Protein AF-A0A927PFV2-F1 (afdb_monomer_lite)

Sequence (203 aa):
MKYRTTTKQAWLTAHGTFVDEFISPELEATLPARWIPRSQAVRSGSVEVADRTAVREPQLFDSPVASVGVGVDGEPVLQLELPGGGTYDQVDIVATHRRTHTRSVLPVTVTGAADPSEVGATLVGIVTVGALEPLCAASGAIDLAIARTVDGHRGPEVRLQARIEGSGLFDPEVDPELFSGKWYATPQGNLSLRIPRKSQAAF

pLDDT: mean 75.43, std 14.79, range [41.0, 93.5]

Structure (mmCIF, N/CA/C/O backbone):
data_AF-A0A927PFV2-F1
#
_entry.id   AF-A0A927PFV2-F1
#
loop_
_atom_site.group_PDB
_atom_site.id
_atom_site.type_symbol
_atom_site.label_atom_id
_atom_site.label_alt_id
_atom_site.label_comp_id
_atom_site.label_asym_id
_atom_site.label_entity_id
_atom_site.label_seq_id
_atom_site.pdbx_PDB_ins_code
_atom_site.Cartn_x
_atom_site.Cartn_y
_atom_site.Cartn_z
_atom_site.occupancy
_atom_site.B_iso_or_equiv
_atom_site.auth_seq_id
_atom_site.auth_comp_id
_atom_site.auth_asym_id
_atom_site.auth_atom_id
_atom_site.pdbx_PDB_model_num
ATOM 1 N N . MET A 1 1 ? -15.639 -15.728 17.802 1.00 42.34 1 MET A N 1
ATOM 2 C CA . MET A 1 1 ? -16.359 -15.527 19.081 1.00 42.34 1 MET A CA 1
ATOM 3 C C . MET A 1 1 ? -16.765 -14.053 19.161 1.00 42.34 1 MET A C 1
ATOM 5 O O . MET A 1 1 ? -15.881 -13.213 19.237 1.00 42.34 1 MET A O 1
ATOM 9 N N . LYS A 1 2 ? -18.055 -13.702 19.012 1.00 51.03 2 LYS A N 1
ATOM 10 C CA . LYS A 1 2 ? -18.507 -12.296 19.109 1.00 51.03 2 LYS A CA 1
ATOM 11 C C . LYS A 1 2 ? -18.582 -11.913 20.591 1.00 51.03 2 LYS A C 1
ATOM 13 O O . LYS A 1 2 ? -19.389 -12.484 21.319 1.00 51.03 2 LYS A O 1
ATOM 18 N N . TYR A 1 3 ? -17.747 -10.980 21.043 1.00 57.84 3 TYR A N 1
ATOM 19 C CA . TYR A 1 3 ? -17.917 -10.372 22.365 1.00 57.84 3 TYR A CA 1
ATOM 20 C C . TYR A 1 3 ? -19.276 -9.668 22.432 1.00 57.84 3 TYR A C 1
ATOM 22 O O . TYR A 1 3 ? -19.692 -9.034 21.460 1.00 57.84 3 TYR A O 1
ATOM 30 N N . ARG A 1 4 ? -19.968 -9.771 23.573 1.00 78.50 4 ARG A N 1
ATOM 31 C CA . ARG A 1 4 ? -21.190 -8.993 23.820 1.00 78.50 4 ARG A CA 1
ATOM 32 C C . ARG A 1 4 ? -20.834 -7.503 23.830 1.00 78.50 4 ARG A C 1
ATOM 34 O O . ARG A 1 4 ? -19.789 -7.131 24.362 1.00 78.50 4 ARG A O 1
ATOM 41 N N . THR A 1 5 ? -21.703 -6.654 23.278 1.00 75.94 5 THR A N 1
ATOM 42 C CA . THR A 1 5 ? -21.507 -5.192 23.197 1.00 75.94 5 THR A CA 1
ATOM 43 C C . THR A 1 5 ? -21.163 -4.577 24.554 1.00 75.94 5 THR A C 1
ATOM 45 O O . THR A 1 5 ? -20.280 -3.734 24.644 1.00 75.94 5 THR A O 1
ATOM 48 N N . THR A 1 6 ? -21.776 -5.074 25.630 1.00 80.38 6 THR A N 1
ATOM 49 C CA . THR A 1 6 ? -21.498 -4.653 27.011 1.00 80.38 6 THR A CA 1
ATOM 50 C C . THR A 1 6 ? -20.053 -4.910 27.443 1.00 80.38 6 THR A C 1
ATOM 52 O O . THR A 1 6 ? -19.450 -4.071 28.104 1.00 80.38 6 THR A O 1
ATOM 55 N N . THR A 1 7 ? -19.460 -6.034 27.035 1.00 85.38 7 THR A N 1
ATOM 56 C CA . THR A 1 7 ? -18.051 -6.352 27.309 1.00 85.38 7 THR A CA 1
ATOM 57 C C . THR A 1 7 ? -17.108 -5.462 26.501 1.00 85.38 7 THR A C 1
ATOM 59 O O . THR A 1 7 ? -16.113 -4.989 27.043 1.00 85.38 7 THR A O 1
ATOM 62 N N . LYS A 1 8 ? -17.430 -5.191 25.226 1.00 84.25 8 LYS A N 1
ATOM 63 C CA . LYS A 1 8 ? -16.651 -4.256 24.396 1.00 84.25 8 LYS A CA 1
ATOM 64 C C . LYS A 1 8 ? -16.671 -2.843 24.978 1.00 84.25 8 LYS A C 1
ATOM 66 O O . LYS A 1 8 ? -15.623 -2.216 25.070 1.00 84.25 8 LYS A O 1
ATOM 71 N N . GLN A 1 9 ? -17.842 -2.379 25.414 1.00 88.31 9 GLN A N 1
ATOM 72 C CA . GLN A 1 9 ? -18.008 -1.066 26.032 1.00 88.31 9 GLN A CA 1
ATOM 73 C C . GLN A 1 9 ? -17.183 -0.947 27.316 1.00 88.31 9 GLN A C 1
ATOM 75 O O . GLN A 1 9 ? -16.445 0.017 27.471 1.00 88.31 9 GLN A O 1
ATOM 80 N N . ALA A 1 10 ? -17.247 -1.947 28.204 1.00 88.38 10 ALA A N 1
ATOM 81 C CA . ALA A 1 10 ? -16.456 -1.952 29.434 1.00 88.38 10 ALA A CA 1
ATOM 82 C C . ALA A 1 10 ? -14.944 -1.907 29.155 1.00 88.38 10 ALA A C 1
ATOM 84 O O . ALA A 1 10 ? -14.213 -1.183 29.829 1.00 88.38 10 ALA A O 1
ATOM 85 N N . TRP A 1 11 ? -14.481 -2.642 28.138 1.00 90.12 11 TRP A N 1
ATOM 86 C CA . TRP A 1 11 ? -13.081 -2.613 27.720 1.00 90.12 11 TRP A CA 1
ATOM 87 C C . TRP A 1 11 ? -12.674 -1.245 27.162 1.00 90.12 11 TRP A C 1
ATOM 89 O O . TRP A 1 11 ? -11.649 -0.711 27.576 1.00 90.12 11 TRP A O 1
ATOM 99 N N . LEU A 1 12 ? -13.480 -0.659 26.269 1.00 91.19 12 LEU A N 1
ATOM 100 C CA . LEU A 1 12 ? -13.205 0.661 25.693 1.00 91.19 12 LEU A CA 1
ATOM 101 C C . LEU A 1 12 ? -13.193 1.750 26.758 1.00 91.19 12 LEU A C 1
ATOM 103 O O . LEU A 1 12 ? -12.301 2.584 26.741 1.00 91.19 12 LEU A O 1
ATOM 107 N N . THR A 1 13 ? -14.128 1.719 27.707 1.00 89.25 13 THR A N 1
ATOM 108 C CA . THR A 1 13 ? -14.150 2.671 28.820 1.00 89.25 13 THR A CA 1
ATOM 109 C C . THR A 1 13 ? -12.895 2.540 29.680 1.00 89.25 13 THR A C 1
ATOM 111 O O . THR A 1 13 ? -12.209 3.533 29.889 1.00 89.25 13 THR A O 1
ATOM 114 N N . ALA A 1 14 ? -12.542 1.328 30.126 1.00 89.56 14 ALA A N 1
ATOM 115 C CA . ALA A 1 14 ? -11.355 1.126 30.959 1.00 89.56 14 ALA A CA 1
ATOM 116 C C . ALA A 1 14 ? -10.058 1.528 30.237 1.00 89.56 14 ALA A C 1
ATOM 118 O O . ALA A 1 14 ? -9.181 2.162 30.822 1.00 89.56 14 ALA A O 1
ATOM 119 N N . HIS A 1 15 ? -9.941 1.180 28.955 1.00 89.94 15 HIS A N 1
ATOM 120 C CA . HIS A 1 15 ? -8.759 1.492 28.161 1.00 89.94 15 HIS A CA 1
ATOM 121 C C . HIS A 1 15 ? -8.689 2.980 27.797 1.00 89.94 15 HIS A C 1
ATOM 123 O O . HIS A 1 15 ? -7.613 3.562 27.870 1.00 89.94 15 HIS A O 1
ATOM 129 N N . GLY A 1 16 ? -9.822 3.607 27.471 1.00 87.94 16 GLY A N 1
ATOM 130 C CA . GLY A 1 16 ? -9.929 5.047 27.244 1.00 87.94 16 GLY A CA 1
ATOM 131 C C . GLY A 1 16 ? -9.482 5.841 28.467 1.00 87.94 16 GLY A C 1
ATOM 132 O O . GLY A 1 16 ? -8.620 6.700 28.336 1.00 87.94 16 GLY A O 1
ATOM 133 N N . THR A 1 17 ? -9.948 5.470 29.668 1.00 89.00 17 THR A N 1
ATOM 134 C CA . THR A 1 17 ? -9.498 6.095 30.925 1.00 89.00 17 THR A CA 1
ATOM 135 C C . THR A 1 17 ? -7.986 5.984 31.115 1.00 89.00 17 THR A C 1
ATOM 137 O O . THR A 1 17 ? -7.342 6.985 31.403 1.00 89.00 17 THR A O 1
ATOM 140 N N . PHE A 1 18 ? -7.400 4.801 30.901 1.00 88.25 18 PHE A N 1
ATOM 141 C CA . PHE A 1 18 ? -5.947 4.628 30.978 1.00 88.25 18 PHE A CA 1
ATOM 142 C C . PHE A 1 18 ? -5.202 5.507 29.957 1.00 88.25 18 PHE A C 1
ATOM 144 O O . PHE A 1 18 ? -4.223 6.170 30.290 1.00 88.25 18 PHE A O 1
ATOM 151 N N . VAL A 1 19 ? -5.656 5.527 28.703 1.00 85.56 19 VAL A N 1
ATOM 152 C CA . VAL A 1 19 ? -5.018 6.310 27.637 1.00 85.56 19 VAL A CA 1
ATOM 153 C C . VAL A 1 19 ? -5.118 7.811 27.921 1.00 85.56 19 VAL A C 1
ATOM 155 O O . VAL A 1 19 ? -4.135 8.522 27.736 1.00 85.56 19 VAL A O 1
ATOM 158 N N . ASP A 1 20 ? -6.258 8.297 28.403 1.00 86.31 20 ASP A N 1
ATOM 159 C CA . ASP A 1 20 ? -6.445 9.709 28.746 1.00 86.31 20 ASP A CA 1
ATOM 160 C C . ASP A 1 20 ? -5.627 10.132 29.972 1.00 86.31 20 ASP A C 1
ATOM 162 O O . ASP A 1 20 ? -5.105 11.244 29.998 1.00 86.31 20 ASP A O 1
ATOM 166 N N . GLU A 1 21 ? -5.466 9.249 30.960 1.00 89.00 21 GLU A N 1
ATOM 167 C CA . GLU A 1 21 ? -4.700 9.535 32.177 1.00 89.00 21 GLU A CA 1
ATOM 168 C C . GLU A 1 21 ? -3.184 9.574 31.925 1.00 89.00 21 GLU A C 1
ATOM 170 O O . GLU A 1 21 ? -2.480 10.396 32.514 1.00 89.00 21 GLU A O 1
ATOM 175 N N . PHE A 1 22 ? -2.668 8.714 31.039 1.00 87.12 22 PHE A N 1
ATOM 176 C CA . PHE A 1 22 ? -1.221 8.501 30.901 1.00 87.12 22 PHE A CA 1
ATOM 177 C C . PHE A 1 22 ? -0.626 8.904 29.549 1.00 87.12 22 PHE A C 1
ATOM 179 O O . PHE A 1 22 ? 0.599 8.972 29.425 1.00 87.12 22 PHE A O 1
ATOM 186 N N . ILE A 1 23 ? -1.440 9.168 28.524 1.00 82.50 23 ILE A N 1
ATOM 187 C CA . ILE A 1 23 ? -0.963 9.494 27.176 1.00 82.50 23 ILE A CA 1
ATOM 188 C C . ILE A 1 23 ? -1.551 10.840 26.745 1.00 82.50 23 ILE A C 1
ATOM 190 O O . ILE A 1 23 ? -2.748 10.951 26.487 1.00 82.50 23 ILE A O 1
ATOM 194 N N . SER A 1 24 ? -0.703 11.864 26.592 1.00 84.81 24 SER A N 1
ATOM 195 C CA . SER A 1 24 ? -1.127 13.146 26.004 1.00 84.81 24 SER A CA 1
ATOM 196 C C . SER A 1 24 ? -1.609 12.941 24.556 1.00 84.81 24 SER A C 1
ATOM 198 O O . SER A 1 24 ? -0.977 12.177 23.817 1.00 84.81 24 SER A O 1
ATOM 200 N N . PRO A 1 25 ? -2.671 13.636 24.103 1.00 81.38 25 PRO A N 1
ATOM 201 C CA . PRO A 1 25 ? -3.079 13.647 22.696 1.00 81.38 25 PRO A CA 1
ATOM 202 C C . PRO A 1 25 ? -1.945 14.011 21.726 1.00 81.38 25 PRO A C 1
ATOM 204 O O . PRO A 1 25 ? -1.907 13.519 20.604 1.00 81.38 25 PRO A O 1
ATOM 207 N N . GLU A 1 26 ? -0.974 14.818 22.154 1.00 84.62 26 GLU A N 1
ATOM 208 C CA . GLU A 1 26 ? 0.168 15.227 21.322 1.00 84.62 26 GLU A CA 1
ATOM 209 C C . GLU A 1 26 ? 1.091 14.047 20.980 1.00 84.62 26 GLU A C 1
ATOM 211 O O . GLU A 1 26 ? 1.682 14.001 19.901 1.00 84.62 26 GLU A O 1
ATOM 216 N N . LEU A 1 27 ? 1.180 13.054 21.874 1.00 84.94 27 LEU A N 1
ATOM 217 C CA . LEU A 1 27 ? 1.951 11.832 21.639 1.00 84.94 27 LEU A CA 1
ATOM 218 C C . LEU A 1 27 ? 1.281 10.927 20.605 1.00 84.94 27 LEU A C 1
ATOM 220 O O . LEU A 1 27 ? 1.947 10.081 20.011 1.00 84.94 27 LEU A O 1
ATOM 224 N N . GLU A 1 28 ? -0.007 11.114 20.332 1.00 82.25 28 GLU A N 1
ATOM 225 C CA . GLU A 1 28 ? -0.717 10.340 19.320 1.00 82.25 28 GLU A CA 1
ATOM 226 C C . GLU A 1 28 ? -0.130 10.557 17.921 1.00 82.25 28 GLU A C 1
ATOM 228 O O . GLU A 1 28 ? 0.031 9.599 17.168 1.00 82.25 28 GLU A O 1
ATOM 233 N N . ALA A 1 29 ? 0.302 11.783 17.609 1.00 77.69 29 ALA A N 1
ATOM 234 C CA . ALA A 1 29 ? 0.973 12.103 16.348 1.00 77.69 29 ALA A CA 1
ATOM 235 C C . ALA A 1 29 ? 2.320 11.373 16.175 1.00 77.69 29 ALA A C 1
ATOM 237 O O . ALA A 1 29 ? 2.833 11.273 15.061 1.00 77.69 29 ALA A O 1
ATOM 238 N N . THR A 1 30 ? 2.892 10.854 17.266 1.00 84.25 30 THR A N 1
ATOM 239 C CA . THR A 1 30 ? 4.142 10.080 17.251 1.00 84.25 30 THR A CA 1
ATOM 240 C C . THR A 1 30 ? 3.915 8.581 17.065 1.00 84.25 30 THR A C 1
ATOM 242 O O . THR A 1 30 ? 4.865 7.840 16.797 1.00 84.25 30 THR A O 1
ATOM 245 N N . LEU A 1 31 ? 2.667 8.113 17.186 1.00 80.38 31 LEU A N 1
ATOM 246 C CA . LEU A 1 31 ? 2.344 6.716 16.940 1.00 80.38 31 LEU A CA 1
ATOM 247 C C . LEU A 1 31 ? 2.589 6.376 15.465 1.00 80.38 31 LEU A C 1
ATOM 249 O O . LEU A 1 31 ? 2.346 7.198 14.578 1.00 80.38 31 LEU A O 1
ATOM 253 N N . PRO A 1 32 ? 2.996 5.130 15.158 1.00 78.62 32 PRO A N 1
ATOM 254 C CA . PRO A 1 32 ? 2.928 4.632 13.794 1.00 78.62 32 PRO A CA 1
ATOM 255 C C . PRO A 1 32 ? 1.534 4.885 13.218 1.00 78.62 32 PRO A C 1
ATOM 257 O O . PRO A 1 32 ? 0.544 4.569 13.878 1.00 78.62 32 PRO A O 1
ATOM 260 N N . ALA A 1 33 ? 1.454 5.384 11.980 1.00 70.50 33 ALA A N 1
ATOM 261 C CA . ALA A 1 33 ? 0.193 5.790 11.346 1.00 70.50 33 ALA A CA 1
ATOM 262 C C . ALA A 1 33 ? -0.919 4.729 11.450 1.00 70.50 33 ALA A C 1
ATOM 264 O O . ALA A 1 33 ? -2.092 5.059 11.587 1.00 70.50 33 ALA A O 1
ATOM 265 N N . ARG A 1 34 ? -0.541 3.441 11.478 1.00 72.69 34 ARG A N 1
ATOM 266 C CA . ARG A 1 34 ? -1.476 2.323 11.647 1.00 72.69 34 ARG A CA 1
ATOM 267 C C . ARG A 1 34 ? -2.235 2.280 12.972 1.00 72.69 34 ARG A C 1
ATOM 269 O O . ARG A 1 34 ? -3.287 1.661 13.050 1.00 72.69 34 ARG A O 1
ATOM 276 N N . TRP A 1 35 ? -1.687 2.886 14.018 1.00 81.56 35 TRP A N 1
ATOM 277 C CA . TRP A 1 35 ? -2.233 2.832 15.372 1.00 81.56 35 TRP A CA 1
ATOM 278 C C . TRP A 1 35 ? -3.019 4.082 15.755 1.00 81.56 35 TRP A C 1
ATOM 280 O O . TRP A 1 35 ? -3.804 4.018 16.698 1.00 81.56 35 TRP A O 1
ATOM 290 N N . ILE A 1 36 ? -2.860 5.181 15.012 1.00 80.62 36 ILE A N 1
ATOM 291 C CA . ILE A 1 36 ? -3.565 6.442 15.269 1.00 80.62 36 ILE A CA 1
ATOM 292 C C . ILE A 1 36 ? -5.094 6.236 15.262 1.00 80.62 36 ILE A C 1
ATOM 294 O O . ILE A 1 36 ? -5.725 6.576 16.262 1.00 80.62 36 ILE A O 1
ATOM 298 N N . PRO A 1 37 ? -5.714 5.569 14.262 1.00 79.31 37 PRO A N 1
ATOM 299 C CA . PRO A 1 37 ? -7.166 5.362 14.270 1.00 79.31 37 PRO A CA 1
ATOM 300 C C . PRO A 1 37 ? -7.664 4.509 15.447 1.00 79.31 37 PRO A C 1
ATOM 302 O O . PRO A 1 37 ? -8.756 4.749 15.965 1.00 79.31 37 PRO A O 1
AT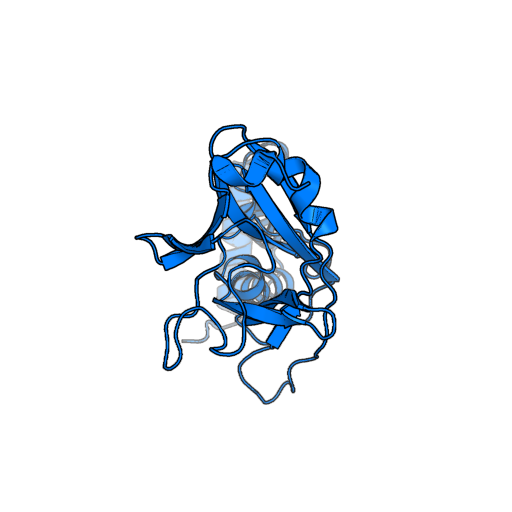OM 305 N N . ARG A 1 38 ? -6.872 3.524 15.905 1.00 83.56 38 ARG A N 1
ATOM 306 C CA . ARG A 1 38 ? -7.205 2.725 17.100 1.00 83.56 38 ARG A CA 1
ATOM 307 C C . ARG A 1 38 ? -7.126 3.562 18.370 1.00 83.56 38 ARG A C 1
ATOM 309 O O . ARG A 1 38 ? -8.018 3.450 19.203 1.00 83.56 38 ARG A O 1
ATOM 316 N N . SER A 1 39 ? -6.090 4.392 18.503 1.00 86.19 39 SER A N 1
ATOM 317 C CA . SER A 1 39 ? -5.938 5.329 19.624 1.00 86.19 39 SER A CA 1
ATOM 318 C C . SER A 1 39 ? -7.164 6.237 19.735 1.00 86.19 39 SER A C 1
ATOM 320 O O . SER A 1 39 ? -7.819 6.278 20.776 1.00 86.19 39 SER A O 1
ATOM 322 N N . GLN A 1 40 ? -7.561 6.854 18.620 1.00 85.25 40 GLN A N 1
ATOM 323 C CA . GLN A 1 40 ? -8.734 7.729 18.542 1.00 85.25 40 GLN A CA 1
ATOM 324 C C . GLN A 1 40 ? -10.036 6.995 18.864 1.00 85.25 40 GLN A C 1
ATOM 326 O O . GLN A 1 40 ? -10.874 7.503 19.610 1.00 85.25 40 GLN A O 1
ATOM 331 N N . ALA A 1 41 ? -10.204 5.775 18.347 1.00 86.12 41 ALA A N 1
ATOM 332 C CA . ALA A 1 41 ? -11.378 4.965 18.638 1.00 86.12 41 ALA A CA 1
ATOM 333 C C . ALA A 1 41 ? -11.476 4.596 20.126 1.00 86.12 41 ALA A C 1
ATOM 335 O O . ALA A 1 41 ? -12.562 4.685 20.699 1.00 86.12 41 ALA A O 1
ATOM 336 N N . VAL A 1 42 ? -10.356 4.240 20.763 1.00 89.50 42 VAL A N 1
ATOM 337 C CA . VAL A 1 42 ? -10.299 3.938 22.201 1.00 89.50 42 VAL A CA 1
ATOM 338 C C . VAL A 1 42 ? -10.652 5.170 23.035 1.00 89.50 42 VAL A C 1
ATOM 340 O O . VAL A 1 42 ? -11.530 5.071 23.889 1.00 89.50 42 VAL A O 1
ATOM 343 N N . ARG A 1 43 ? -10.060 6.338 22.743 1.00 87.25 43 ARG A N 1
ATOM 344 C CA . ARG A 1 43 ? -10.378 7.599 23.442 1.00 87.25 43 ARG A CA 1
ATOM 345 C C . ARG A 1 43 ? -11.835 8.025 23.285 1.00 87.25 43 ARG A C 1
ATOM 347 O O . ARG A 1 43 ? -12.424 8.565 24.210 1.00 87.25 43 ARG A O 1
ATOM 354 N N . SER A 1 44 ? -12.446 7.756 22.129 1.00 87.25 44 SER A N 1
ATOM 355 C CA . SER A 1 44 ? -13.859 8.090 21.909 1.00 87.25 44 SER A CA 1
ATOM 356 C C . SER A 1 44 ? -14.816 7.318 22.827 1.00 87.25 44 SER A C 1
ATOM 358 O O . SER A 1 44 ? -15.967 7.720 22.988 1.00 87.25 44 SER A O 1
ATOM 360 N N . GLY A 1 45 ? -14.384 6.170 23.366 1.00 83.94 45 GLY A N 1
ATOM 361 C CA . GLY A 1 45 ? -15.216 5.274 24.167 1.00 83.94 45 GLY A CA 1
ATOM 362 C C . GLY A 1 45 ? -16.390 4.635 23.411 1.00 83.94 45 GLY A C 1
ATOM 363 O O . GLY A 1 45 ? -17.151 3.881 24.016 1.00 83.94 45 GLY A O 1
ATOM 364 N N . SER A 1 46 ? -16.561 4.901 22.111 1.00 86.94 46 SER A N 1
ATOM 365 C CA . SER A 1 46 ? -17.680 4.397 21.313 1.00 86.94 46 SER A CA 1
ATOM 366 C C . SER A 1 46 ? -17.352 3.040 20.691 1.00 86.94 46 SER A C 1
ATOM 368 O O . SER A 1 46 ? -16.427 2.906 19.885 1.00 86.94 46 SER A O 1
ATOM 370 N N . VAL A 1 47 ? -18.168 2.028 21.015 1.00 85.81 47 VAL A N 1
ATOM 371 C CA . VAL A 1 47 ? -18.106 0.709 20.361 1.00 85.81 47 VAL A CA 1
ATOM 372 C C . VAL A 1 47 ? -18.337 0.826 18.859 1.00 85.81 47 VAL A C 1
ATOM 374 O O . VAL A 1 47 ? -17.698 0.109 18.098 1.00 85.81 47 VAL A O 1
ATOM 377 N N . GLU A 1 48 ? -19.199 1.739 18.417 1.00 85.12 48 GLU A N 1
ATOM 378 C CA . GLU A 1 48 ? -19.486 1.936 16.994 1.00 85.12 48 GLU A CA 1
ATOM 379 C C . GLU A 1 48 ? -18.261 2.479 16.257 1.00 85.12 48 GLU A C 1
ATOM 381 O O . GLU A 1 48 ? -17.923 1.991 15.181 1.00 85.12 48 GLU A O 1
ATOM 386 N N . VAL A 1 49 ? -17.554 3.450 16.850 1.00 83.31 49 VAL A N 1
ATOM 387 C CA . VAL A 1 49 ? -16.308 3.985 16.284 1.00 83.31 49 VAL A CA 1
ATOM 388 C C . VAL A 1 49 ? -15.232 2.901 16.249 1.00 83.31 49 VAL A C 1
ATOM 390 O O . VAL A 1 49 ? -14.582 2.738 15.220 1.00 83.31 49 VAL A O 1
ATOM 393 N N . ALA A 1 50 ? -15.078 2.127 17.327 1.00 84.75 50 ALA A N 1
ATOM 394 C CA . ALA A 1 50 ? -14.107 1.038 17.399 1.00 84.75 50 ALA A CA 1
ATOM 395 C C . ALA A 1 50 ? -14.392 -0.087 16.394 1.00 84.75 50 ALA A C 1
ATOM 397 O O . ALA A 1 50 ? -13.480 -0.520 15.690 1.00 84.75 50 ALA A O 1
ATOM 398 N N . ASP A 1 51 ? -15.646 -0.528 16.282 1.00 85.00 51 ASP A N 1
ATOM 399 C CA . ASP A 1 51 ? -16.044 -1.565 15.331 1.00 85.00 51 ASP A CA 1
ATOM 400 C C . ASP A 1 51 ? -15.877 -1.069 13.888 1.00 85.00 51 ASP A C 1
ATOM 402 O O . ASP A 1 51 ? -15.346 -1.793 13.047 1.00 85.00 51 ASP A O 1
ATOM 406 N N . ARG A 1 52 ? -16.230 0.190 13.603 1.00 80.31 52 ARG A N 1
ATOM 407 C CA . ARG A 1 52 ? -16.017 0.802 12.286 1.00 80.31 52 ARG A CA 1
ATOM 408 C C . ARG A 1 52 ? -14.532 0.903 11.929 1.00 80.31 52 ARG A C 1
ATOM 410 O O . ARG A 1 52 ? -14.163 0.560 10.811 1.00 80.31 52 ARG A O 1
ATOM 417 N N . THR A 1 53 ? -13.672 1.318 12.860 1.00 81.00 53 THR A N 1
ATOM 418 C CA . THR A 1 53 ? -12.214 1.331 12.651 1.00 81.00 53 THR A CA 1
ATOM 419 C C . THR A 1 53 ? -11.683 -0.077 12.387 1.00 81.00 53 THR A C 1
ATOM 421 O O . THR A 1 53 ? -10.951 -0.275 11.422 1.00 81.00 53 THR A O 1
ATOM 424 N N . ALA A 1 54 ? -12.106 -1.072 13.171 1.00 79.75 54 ALA A N 1
ATOM 425 C CA . ALA A 1 54 ? -11.676 -2.460 13.000 1.00 79.75 54 ALA A CA 1
ATOM 426 C C . ALA A 1 54 ? -12.079 -3.053 11.637 1.00 79.75 54 ALA A C 1
ATOM 428 O O . ALA A 1 54 ? -11.326 -3.837 11.066 1.00 79.75 54 ALA A O 1
ATOM 429 N N . VAL A 1 55 ? -13.238 -2.667 11.092 1.00 77.38 55 VAL A N 1
ATOM 430 C CA . VAL A 1 55 ? -13.681 -3.089 9.750 1.00 77.38 55 VAL A CA 1
ATOM 431 C C . VAL A 1 55 ? -12.827 -2.464 8.637 1.00 77.38 55 VAL A C 1
ATOM 433 O O . VAL A 1 55 ? -12.577 -3.118 7.627 1.00 77.38 55 VAL A O 1
ATOM 436 N N . ARG A 1 56 ? -12.345 -1.228 8.816 1.00 76.38 56 ARG A N 1
ATOM 437 C CA . ARG A 1 56 ? -11.518 -0.513 7.821 1.00 76.38 56 ARG A CA 1
ATOM 438 C C . ARG A 1 56 ? -10.065 -0.975 7.791 1.00 76.38 56 ARG A C 1
ATOM 440 O O . ARG A 1 56 ? -9.393 -0.828 6.777 1.00 76.38 56 ARG A O 1
ATOM 447 N N . GLU A 1 57 ? -9.545 -1.491 8.898 1.00 77.69 57 GLU A N 1
ATOM 448 C CA . GLU A 1 57 ? -8.130 -1.854 9.009 1.00 77.69 57 GLU A CA 1
ATOM 449 C C . GLU A 1 57 ? -7.653 -2.837 7.931 1.00 77.69 57 GLU A C 1
ATOM 451 O O . GLU A 1 57 ? -6.664 -2.516 7.270 1.00 77.69 57 GLU A O 1
ATOM 456 N N . PRO A 1 58 ? -8.342 -3.960 7.658 1.00 76.62 58 PRO A N 1
ATOM 457 C CA . PRO A 1 58 ? -7.983 -4.823 6.532 1.00 76.62 58 PRO A CA 1
ATOM 458 C C . PRO A 1 58 ? -7.874 -4.040 5.212 1.00 76.62 58 PRO A C 1
ATOM 460 O O . PRO A 1 58 ? -6.876 -4.135 4.502 1.00 76.62 58 PRO A O 1
ATOM 463 N N . GLN A 1 59 ? -8.823 -3.135 4.944 1.00 76.44 59 GLN A N 1
ATOM 464 C CA . GLN A 1 59 ? -8.831 -2.313 3.729 1.00 76.44 59 GLN A CA 1
ATOM 465 C C . GLN A 1 59 ? -7.647 -1.339 3.640 1.00 76.44 59 GLN A C 1
ATOM 467 O O . GLN A 1 59 ? -7.254 -0.982 2.533 1.00 76.44 59 GLN A O 1
ATOM 472 N N . LEU A 1 60 ? -7.081 -0.894 4.768 1.00 77.62 60 LEU A N 1
ATOM 473 C CA . LEU A 1 60 ? -5.964 0.058 4.813 1.00 77.62 60 LEU A CA 1
ATOM 474 C C . LEU A 1 60 ? -4.590 -0.620 4.888 1.00 77.62 60 LEU A C 1
ATOM 476 O O . LEU A 1 60 ? -3.625 -0.076 4.343 1.00 77.62 60 LEU A O 1
ATOM 480 N N . PHE A 1 61 ? -4.481 -1.787 5.528 1.00 80.81 61 PHE A N 1
ATOM 481 C CA . PHE A 1 61 ? -3.196 -2.426 5.848 1.00 80.81 61 PHE A CA 1
ATOM 482 C C . PHE A 1 61 ? -2.883 -3.671 5.024 1.00 80.81 61 PHE A C 1
ATOM 484 O O . PHE A 1 61 ? -1.705 -4.011 4.897 1.00 80.81 61 PHE A O 1
ATOM 491 N N . ASP A 1 62 ? -3.881 -4.329 4.438 1.00 83.31 62 ASP A N 1
ATOM 492 C CA . ASP A 1 62 ? -3.628 -5.550 3.680 1.00 83.31 62 ASP A CA 1
ATOM 493 C C . ASP A 1 62 ? -2.903 -5.230 2.373 1.00 83.31 62 ASP A C 1
ATOM 495 O O . ASP A 1 62 ? -3.194 -4.234 1.702 1.00 83.31 62 ASP A O 1
ATOM 499 N N . SER A 1 63 ? -1.936 -6.071 2.015 1.00 84.56 63 SER A N 1
ATOM 500 C CA . SER A 1 63 ? -1.158 -5.886 0.791 1.00 84.56 63 SER A CA 1
ATOM 501 C C . SER A 1 63 ? -1.980 -6.337 -0.412 1.00 84.56 63 SER A C 1
ATOM 503 O O . SER A 1 63 ? -2.334 -7.514 -0.474 1.00 84.56 63 SER A O 1
ATOM 505 N N . PRO A 1 64 ? -2.297 -5.444 -1.362 1.00 84.62 64 PRO A N 1
ATOM 506 C CA . PRO A 1 64 ? -3.020 -5.846 -2.556 1.00 84.62 64 PRO A CA 1
ATOM 507 C C . PRO A 1 64 ? -2.135 -6.659 -3.492 1.00 84.62 64 PRO A C 1
ATOM 509 O O . PRO A 1 64 ? -0.907 -6.518 -3.493 1.00 84.62 64 PRO A O 1
ATOM 512 N N . VAL A 1 65 ? -2.782 -7.470 -4.320 1.00 86.44 65 VAL A N 1
ATOM 513 C CA . VAL A 1 65 ? -2.120 -8.228 -5.379 1.00 86.44 65 VAL A CA 1
ATOM 514 C C . VAL A 1 65 ? -2.194 -7.419 -6.665 1.00 86.44 65 VAL A C 1
ATOM 516 O O . VAL A 1 65 ? -3.234 -6.875 -7.010 1.00 86.44 65 VAL A O 1
ATOM 519 N N . ALA A 1 66 ? -1.080 -7.311 -7.370 1.00 85.50 66 ALA A N 1
ATOM 520 C CA . ALA A 1 66 ? -0.934 -6.539 -8.587 1.00 85.50 66 ALA A CA 1
ATOM 521 C C . ALA A 1 66 ? -0.461 -7.442 -9.727 1.00 85.50 66 ALA A C 1
ATOM 523 O O . ALA A 1 66 ? 0.428 -8.281 -9.554 1.00 85.50 66 ALA A O 1
ATOM 524 N N . SER A 1 67 ? -1.027 -7.225 -10.906 1.00 82.12 67 SER A N 1
ATOM 525 C CA . SER A 1 67 ? -0.574 -7.813 -12.166 1.00 82.12 67 SER A CA 1
ATOM 526 C C . SER A 1 67 ? -0.327 -6.711 -13.189 1.00 82.12 67 SER A C 1
ATOM 528 O O . SER A 1 67 ? -0.877 -5.614 -13.073 1.00 82.12 67 SER A O 1
ATOM 530 N N . VAL A 1 68 ? 0.549 -6.987 -14.153 1.00 80.81 68 VAL A N 1
ATOM 531 C CA . VAL A 1 68 ? 0.908 -6.037 -15.208 1.00 80.81 68 VAL A CA 1
ATOM 532 C C . VAL A 1 68 ? 0.326 -6.547 -16.520 1.00 80.81 68 VAL A C 1
ATOM 534 O O . VAL A 1 68 ? 0.718 -7.611 -16.997 1.00 80.81 68 VAL A O 1
ATOM 537 N N . GLY A 1 69 ? -0.612 -5.792 -17.079 1.00 76.88 69 GLY A N 1
ATOM 538 C CA . GLY A 1 69 ? -1.152 -6.005 -18.419 1.00 76.88 69 GLY A CA 1
ATOM 539 C C . GLY A 1 69 ? -0.702 -4.910 -19.381 1.00 76.88 69 GLY A C 1
ATOM 540 O O . GLY A 1 69 ? 0.106 -4.046 -19.027 1.00 76.88 69 GLY A O 1
ATOM 541 N N . VAL A 1 70 ? -1.263 -4.932 -20.585 1.00 73.38 70 VAL A N 1
ATOM 542 C CA . VAL A 1 70 ? -1.099 -3.883 -21.596 1.00 73.38 70 VAL A CA 1
ATOM 543 C C . VAL A 1 70 ? -2.445 -3.221 -21.852 1.00 73.38 70 VAL A C 1
ATOM 545 O O . VAL A 1 70 ? -3.472 -3.887 -21.975 1.00 73.38 70 VAL A O 1
ATOM 548 N N . GLY A 1 71 ? -2.435 -1.894 -21.847 1.00 68.00 71 GLY A N 1
ATOM 549 C CA . GLY A 1 71 ? -3.556 -1.053 -22.217 1.00 68.00 71 GLY A CA 1
ATOM 550 C C . GLY A 1 71 ? -3.755 -1.015 -23.726 1.00 68.00 71 GLY A C 1
ATOM 551 O O . GLY A 1 71 ? -2.997 -1.597 -24.501 1.00 68.00 71 GLY A O 1
ATOM 552 N N . VAL A 1 72 ? -4.815 -0.334 -24.147 1.00 69.00 72 VAL A N 1
ATOM 553 C CA . VAL A 1 72 ? -5.249 -0.316 -25.552 1.00 69.00 72 VAL A CA 1
ATOM 554 C C . VAL A 1 72 ? -4.202 0.335 -26.464 1.00 69.00 72 VAL A C 1
ATOM 556 O O . VAL A 1 7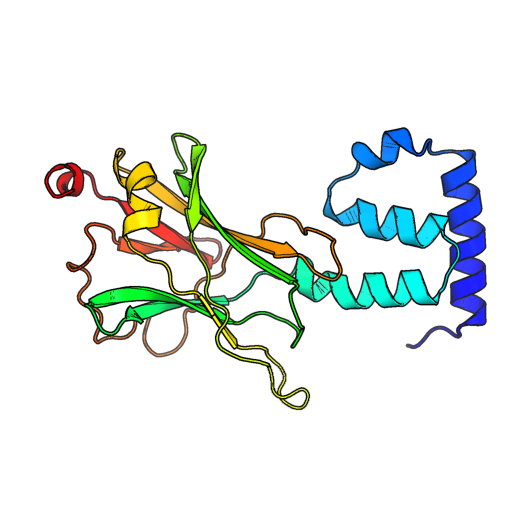2 ? -4.084 -0.063 -27.622 1.00 69.00 72 VAL A O 1
ATOM 559 N N . ASP A 1 73 ? -3.406 1.269 -25.938 1.00 69.06 73 ASP A N 1
ATOM 560 C CA . ASP A 1 73 ? -2.380 2.001 -26.684 1.00 69.06 73 ASP A CA 1
ATOM 561 C C . ASP A 1 73 ? -0.967 1.395 -26.502 1.00 69.06 73 ASP A C 1
ATOM 563 O O . ASP A 1 73 ? 0.034 2.007 -26.881 1.00 69.06 73 ASP A O 1
ATOM 567 N N . GLY A 1 74 ? -0.860 0.174 -25.956 1.00 68.44 74 GLY A N 1
ATOM 568 C CA . GLY A 1 74 ? 0.418 -0.519 -25.737 1.00 68.44 74 GLY A CA 1
ATOM 569 C C . GLY A 1 74 ? 1.125 -0.154 -24.424 1.00 68.44 74 GLY A C 1
ATOM 570 O O . GLY A 1 74 ? 2.227 -0.630 -24.148 1.00 68.44 74 GLY A O 1
ATOM 571 N N . GLU A 1 75 ? 0.519 0.690 -23.594 1.00 70.44 75 GLU A N 1
ATOM 572 C CA . GLU A 1 75 ? 1.063 1.134 -22.316 1.00 70.44 75 GLU A CA 1
ATOM 573 C C . GLU A 1 75 ? 0.908 0.072 -21.210 1.00 70.44 75 GLU A C 1
ATOM 575 O O . GLU A 1 75 ? -0.098 -0.632 -21.165 1.00 70.44 75 GLU A O 1
ATOM 580 N N . PRO A 1 76 ? 1.859 -0.070 -20.268 1.00 72.62 76 PRO A N 1
ATOM 581 C CA . PRO A 1 76 ? 1.698 -0.981 -19.139 1.00 72.62 76 PRO A CA 1
ATOM 582 C C . PRO A 1 76 ? 0.551 -0.534 -18.224 1.00 72.62 76 PRO A C 1
ATOM 584 O O . PRO A 1 76 ? 0.546 0.586 -17.726 1.00 72.62 76 PRO A O 1
ATOM 587 N N . VAL A 1 77 ? -0.376 -1.436 -17.913 1.00 76.88 77 VAL A N 1
ATOM 588 C CA . VAL A 1 77 ? -1.497 -1.189 -16.992 1.00 76.88 77 VAL A CA 1
ATOM 589 C C . VAL A 1 77 ? -1.327 -2.047 -15.741 1.00 76.88 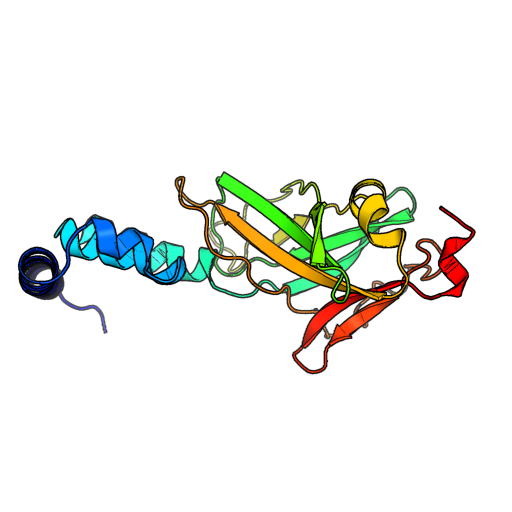77 VAL A C 1
ATOM 591 O O . VAL A 1 77 ? -1.104 -3.253 -15.846 1.00 76.88 77 VAL A O 1
ATOM 594 N N . LEU A 1 78 ? -1.447 -1.453 -14.545 1.00 78.81 78 LEU A N 1
ATOM 595 C CA . LEU A 1 78 ? -1.422 -2.207 -13.288 1.00 78.81 78 LEU A CA 1
ATOM 596 C C . LEU A 1 78 ? -2.838 -2.591 -12.860 1.00 78.81 78 LEU A C 1
ATOM 598 O O . LEU A 1 78 ? -3.604 -1.791 -12.334 1.00 78.81 78 LEU A O 1
ATOM 602 N N . GLN A 1 79 ? -3.186 -3.858 -13.000 1.00 79.50 79 GLN A N 1
ATOM 603 C CA . GLN A 1 79 ? -4.439 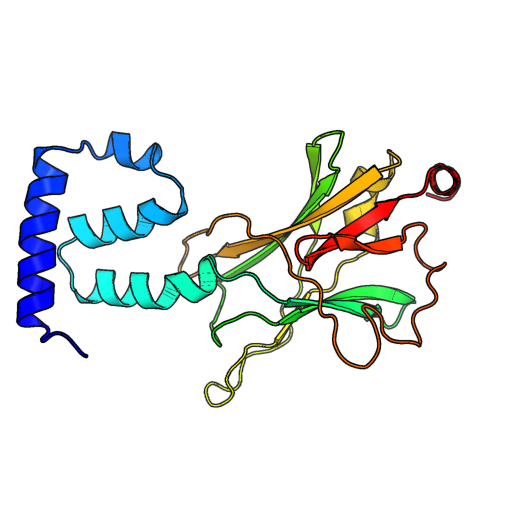-4.354 -12.445 1.00 79.50 79 GLN A CA 1
ATOM 604 C C . GLN A 1 79 ? -4.219 -4.721 -10.977 1.00 79.50 79 GLN A C 1
ATOM 606 O O . GLN A 1 79 ? -3.344 -5.536 -10.671 1.00 79.50 79 GLN A O 1
ATOM 611 N N . LEU A 1 80 ? -4.985 -4.104 -10.072 1.00 80.25 80 LEU A N 1
ATOM 612 C CA . LEU A 1 80 ? -4.891 -4.318 -8.631 1.00 80.25 80 LEU A CA 1
ATOM 613 C C . LEU A 1 80 ? -6.116 -5.080 -8.123 1.00 80.25 80 LEU A C 1
ATOM 615 O O . LEU A 1 80 ? -7.263 -4.681 -8.292 1.00 80.25 80 LEU A O 1
ATOM 619 N N . GLU A 1 81 ? -5.875 -6.157 -7.404 1.00 79.81 81 GLU A N 1
ATOM 620 C CA . GLU A 1 81 ? -6.888 -6.819 -6.606 1.00 79.81 81 GLU A CA 1
ATOM 621 C C . GLU A 1 81 ? -6.780 -6.294 -5.178 1.00 79.81 81 GLU A C 1
ATOM 623 O O . GLU A 1 81 ? -5.770 -6.513 -4.493 1.00 79.81 81 GLU A O 1
ATOM 628 N N . LEU A 1 82 ? -7.801 -5.548 -4.742 1.00 75.69 82 LEU A N 1
ATOM 629 C CA . LEU A 1 82 ? -7.825 -5.035 -3.386 1.00 75.69 82 LEU A CA 1
ATOM 630 C C . LEU A 1 82 ? -8.508 -6.026 -2.436 1.00 75.69 82 LEU A C 1
ATOM 632 O O . LEU A 1 82 ? -9.639 -6.461 -2.676 1.00 75.69 82 LEU A O 1
ATOM 636 N N . PRO A 1 83 ? -7.863 -6.336 -1.305 1.00 66.88 83 PRO A N 1
ATOM 637 C CA . PRO A 1 83 ? -8.459 -7.164 -0.273 1.00 66.88 83 PRO A CA 1
ATOM 638 C C . PRO A 1 83 ? -9.659 -6.444 0.362 1.00 66.88 83 PRO A C 1
ATOM 640 O O . PRO A 1 83 ? -9.575 -5.275 0.745 1.00 66.88 83 PRO A O 1
ATOM 643 N N . GLY A 1 84 ? -10.774 -7.165 0.511 1.00 61.38 84 GLY A N 1
ATOM 644 C CA . GLY A 1 84 ? -11.854 -6.770 1.421 1.00 61.38 84 GLY A CA 1
ATOM 645 C C . GLY A 1 84 ? -13.031 -5.965 0.853 1.00 61.38 84 GLY A C 1
ATOM 646 O O . GLY A 1 84 ? -13.713 -5.323 1.648 1.00 61.38 84 GLY A O 1
ATOM 647 N N . GLY A 1 85 ? -13.310 -6.006 -0.459 1.00 58.84 85 GLY A N 1
ATOM 648 C CA . GLY A 1 85 ? -14.615 -5.603 -1.035 1.00 58.84 85 GLY A CA 1
ATOM 649 C C . GLY A 1 85 ? -15.128 -4.198 -0.667 1.00 58.84 85 GLY A C 1
ATOM 650 O O . GLY A 1 85 ? -16.335 -3.997 -0.562 1.00 58.84 85 GLY A O 1
ATOM 651 N N . GLY A 1 86 ? -14.231 -3.244 -0.398 1.00 62.88 86 GLY A N 1
ATOM 652 C CA . GLY A 1 86 ? -14.569 -1.936 0.173 1.00 62.88 86 GLY A CA 1
ATOM 653 C C . GLY A 1 86 ? -14.705 -0.802 -0.841 1.00 62.88 86 GLY A C 1
ATOM 654 O O . GLY A 1 86 ? -14.215 -0.883 -1.965 1.00 62.88 86 GLY A O 1
ATOM 655 N N . THR A 1 87 ? -15.331 0.293 -0.409 1.00 70.50 87 THR A N 1
ATOM 656 C CA . THR A 1 87 ? -15.284 1.591 -1.094 1.00 70.50 87 THR A CA 1
ATOM 657 C C . THR A 1 87 ? -14.104 2.409 -0.576 1.00 70.50 87 THR A C 1
ATOM 659 O O . THR A 1 87 ? -13.881 2.475 0.632 1.00 70.50 87 THR A O 1
ATOM 662 N N . TYR A 1 88 ? -13.374 3.059 -1.480 1.00 76.88 88 TYR A N 1
ATOM 663 C CA . TYR A 1 88 ? -12.219 3.899 -1.159 1.00 76.88 88 TYR A CA 1
ATOM 664 C C . TYR A 1 88 ? -12.495 5.327 -1.626 1.00 76.88 88 TYR A C 1
ATOM 666 O O . TYR A 1 88 ? -12.965 5.513 -2.747 1.00 76.88 88 TYR A O 1
ATOM 674 N N . ASP A 1 89 ? -12.176 6.326 -0.803 1.00 78.94 89 ASP A N 1
ATOM 675 C CA . ASP A 1 89 ? -12.308 7.736 -1.199 1.00 78.94 89 ASP A CA 1
ATOM 676 C C . ASP A 1 89 ? -11.229 8.113 -2.216 1.00 78.94 89 ASP A C 1
ATOM 678 O O . ASP A 1 89 ? -11.460 8.878 -3.148 1.00 78.94 89 ASP A O 1
ATOM 682 N N . GLN A 1 90 ? -10.022 7.581 -2.003 1.00 81.38 90 GLN A N 1
ATOM 683 C CA . GLN A 1 90 ? -8.854 7.820 -2.838 1.00 81.38 90 GLN A CA 1
ATOM 684 C C . GLN A 1 90 ? -7.914 6.617 -2.785 1.00 81.38 90 GLN A C 1
ATOM 686 O O . GLN A 1 90 ? -7.718 6.000 -1.733 1.00 81.38 90 GLN A O 1
ATOM 691 N N . VAL A 1 91 ? -7.290 6.320 -3.923 1.00 82.31 91 VAL A N 1
ATOM 692 C CA . VAL A 1 91 ? -6.250 5.303 -4.059 1.00 82.31 91 VAL A CA 1
ATOM 693 C C . VAL A 1 91 ? -5.088 5.909 -4.834 1.00 82.31 91 VAL A C 1
ATOM 695 O O . VAL A 1 91 ? -5.262 6.339 -5.967 1.00 82.31 91 VAL A O 1
ATOM 698 N N . ASP A 1 92 ? -3.908 5.915 -4.223 1.00 86.19 92 ASP A N 1
ATOM 699 C CA . ASP A 1 92 ? -2.671 6.393 -4.833 1.00 86.19 92 ASP A CA 1
ATOM 700 C C . ASP A 1 92 ? -1.701 5.217 -4.979 1.00 86.19 92 ASP A C 1
ATOM 702 O O . ASP A 1 92 ? -1.441 4.501 -4.007 1.00 86.19 92 ASP A O 1
ATOM 706 N N . ILE A 1 93 ? -1.092 5.051 -6.154 1.00 88.25 93 ILE A N 1
ATOM 707 C CA . ILE A 1 93 ? 0.083 4.184 -6.294 1.00 88.25 93 ILE A CA 1
ATOM 708 C C . ILE A 1 93 ? 1.324 5.059 -6.167 1.00 88.25 93 ILE A C 1
ATOM 710 O O . ILE A 1 93 ? 1.513 6.022 -6.904 1.00 88.25 93 ILE A O 1
ATOM 714 N N . VAL A 1 94 ? 2.196 4.715 -5.231 1.00 91.12 94 VAL A N 1
ATOM 715 C CA . VAL A 1 94 ? 3.465 5.396 -5.005 1.00 91.12 94 VAL A CA 1
ATOM 716 C C . VAL A 1 94 ? 4.579 4.558 -5.612 1.00 91.12 94 VAL A C 1
ATOM 718 O O . VAL A 1 94 ? 4.863 3.448 -5.158 1.00 91.12 94 VAL A O 1
ATOM 721 N N . ALA A 1 95 ? 5.261 5.121 -6.601 1.00 91.06 95 ALA A N 1
ATOM 722 C CA . ALA A 1 95 ? 6.483 4.567 -7.155 1.00 91.06 95 ALA A CA 1
ATOM 723 C C . ALA A 1 95 ? 7.700 5.260 -6.537 1.00 91.06 95 ALA A C 1
ATOM 725 O O . ALA A 1 95 ? 7.805 6.486 -6.545 1.00 91.06 95 ALA A O 1
ATOM 726 N N . THR A 1 96 ? 8.633 4.475 -5.999 1.00 93.00 96 THR A N 1
ATOM 727 C CA . THR A 1 96 ? 9.843 4.987 -5.344 1.00 93.00 96 THR A CA 1
ATOM 728 C C . THR A 1 96 ? 11.087 4.378 -5.968 1.00 93.00 96 THR A C 1
ATOM 730 O O . THR A 1 96 ? 11.262 3.163 -5.965 1.00 93.00 96 THR A O 1
ATOM 733 N N . HIS A 1 97 ? 11.999 5.203 -6.473 1.00 92.75 97 HIS A N 1
ATOM 734 C CA . HIS A 1 97 ? 13.283 4.717 -6.960 1.00 92.75 97 HIS A CA 1
ATOM 735 C C . HIS A 1 97 ? 14.183 4.324 -5.776 1.00 92.75 97 HIS A C 1
ATOM 737 O O . HIS A 1 97 ? 14.570 5.162 -4.960 1.00 92.75 97 HIS A O 1
ATOM 743 N N . ARG A 1 98 ? 14.559 3.043 -5.690 1.00 92.38 98 ARG A N 1
ATOM 744 C CA . ARG A 1 98 ? 15.180 2.427 -4.502 1.00 92.38 98 ARG A CA 1
ATOM 745 C C . ARG A 1 98 ? 16.484 3.092 -4.056 1.00 92.38 98 ARG A C 1
ATOM 747 O O . ARG A 1 98 ? 16.788 3.097 -2.872 1.00 92.38 98 ARG A O 1
ATOM 754 N N . ARG A 1 99 ? 17.278 3.614 -4.998 1.00 90.56 99 ARG A N 1
ATOM 755 C CA . ARG A 1 99 ? 18.608 4.187 -4.709 1.00 90.56 99 ARG A CA 1
ATOM 756 C C . ARG A 1 99 ? 18.575 5.683 -4.414 1.00 90.56 99 ARG A C 1
ATOM 758 O O . ARG A 1 99 ? 19.392 6.165 -3.645 1.00 90.56 99 ARG A O 1
ATOM 765 N N . THR A 1 100 ? 17.704 6.421 -5.093 1.00 90.50 100 THR A N 1
ATOM 766 C CA . THR A 1 100 ? 17.660 7.893 -4.993 1.00 90.50 100 THR A CA 1
ATOM 767 C C . THR A 1 100 ? 16.555 8.368 -4.066 1.00 90.50 100 THR A C 1
ATOM 769 O O . THR A 1 100 ? 16.525 9.544 -3.730 1.00 90.50 100 THR A O 1
ATOM 772 N N . HIS A 1 101 ? 15.636 7.475 -3.688 1.00 90.25 101 HIS A N 1
ATOM 773 C CA . HIS A 1 101 ? 14.417 7.791 -2.952 1.00 90.25 101 HIS A CA 1
ATOM 774 C C . HIS A 1 101 ? 13.538 8.842 -3.643 1.00 90.25 101 HIS A C 1
ATOM 776 O O . HIS A 1 101 ? 12.663 9.426 -3.013 1.00 90.25 101 HIS A O 1
ATOM 782 N N . THR A 1 102 ? 13.739 9.063 -4.947 1.00 90.69 102 THR A N 1
ATOM 783 C CA . THR A 1 102 ? 12.841 9.871 -5.775 1.00 90.69 102 THR A CA 1
ATOM 784 C C . THR A 1 102 ? 11.489 9.178 -5.836 1.00 90.69 102 THR A C 1
ATOM 786 O O . THR A 1 102 ? 11.431 7.953 -5.986 1.00 90.69 102 THR A O 1
ATOM 789 N N . ARG A 1 103 ? 10.412 9.951 -5.709 1.00 91.88 103 ARG A N 1
ATOM 790 C CA . ARG A 1 103 ? 9.046 9.437 -5.642 1.00 91.88 103 ARG A CA 1
ATOM 791 C C . ARG A 1 103 ? 8.200 10.046 -6.745 1.00 91.88 103 ARG A C 1
ATOM 793 O O . ARG A 1 103 ? 8.371 11.216 -7.071 1.00 91.88 103 ARG A O 1
ATOM 800 N N . SER A 1 104 ? 7.279 9.251 -7.265 1.00 88.56 104 SER A N 1
ATOM 801 C CA . SER A 1 104 ? 6.196 9.708 -8.124 1.00 88.56 104 SER A CA 1
ATOM 802 C C . SER A 1 104 ? 4.897 9.062 -7.659 1.00 88.56 104 SER A C 1
ATOM 804 O O . SER A 1 104 ? 4.895 7.898 -7.246 1.00 88.56 104 SER A O 1
ATOM 806 N N . VAL A 1 105 ? 3.809 9.827 -7.684 1.00 87.25 105 VAL A N 1
ATOM 807 C CA . VAL A 1 105 ? 2.462 9.300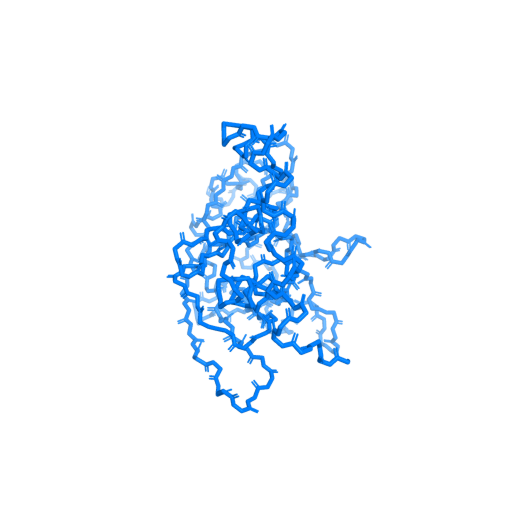 -7.461 1.00 87.25 105 VAL A CA 1
ATOM 808 C C . VAL A 1 105 ? 1.874 9.024 -8.833 1.00 87.25 105 VAL A C 1
ATOM 810 O O . VAL A 1 105 ? 1.765 9.929 -9.657 1.00 87.25 105 VAL A O 1
ATOM 813 N N . LEU A 1 106 ? 1.551 7.763 -9.090 1.00 79.56 106 LEU A N 1
ATOM 814 C CA . LEU A 1 106 ? 0.965 7.343 -10.350 1.00 79.56 106 LEU A CA 1
ATOM 815 C C . LEU A 1 106 ? -0.538 7.628 -10.282 1.00 79.56 106 LEU A C 1
ATOM 817 O O . LEU A 1 106 ? -1.158 7.287 -9.268 1.00 79.56 106 LEU A O 1
ATOM 821 N N . PRO A 1 107 ? -1.126 8.248 -11.318 1.00 70.06 107 PRO A N 1
ATOM 822 C CA . PRO A 1 107 ? -2.567 8.407 -11.384 1.00 70.06 107 PRO A CA 1
ATOM 823 C C . PRO A 1 107 ? -3.216 7.021 -11.355 1.00 70.06 107 PRO A C 1
ATOM 825 O O . PRO A 1 107 ? -2.707 6.076 -11.952 1.00 70.06 107 PRO A O 1
ATOM 828 N N . VAL A 1 108 ? -4.326 6.897 -10.634 1.00 72.88 108 VAL A N 1
ATOM 829 C CA . VAL A 1 108 ? -5.108 5.663 -10.544 1.00 72.88 108 VAL A CA 1
ATOM 830 C C . VAL A 1 108 ? -6.523 6.013 -10.962 1.00 72.88 108 VAL A C 1
ATOM 832 O O . VAL A 1 108 ? -7.148 6.894 -10.376 1.00 72.88 108 VAL A O 1
ATOM 835 N N . THR A 1 109 ? -7.034 5.323 -11.974 1.00 66.69 109 THR A N 1
ATOM 836 C CA . THR A 1 109 ? -8.473 5.328 -12.248 1.00 66.69 109 THR A CA 1
ATOM 837 C C . THR A 1 109 ? -9.066 4.123 -11.541 1.00 66.69 109 THR A C 1
ATOM 839 O O . THR A 1 109 ? -8.519 3.037 -11.641 1.00 66.69 109 THR A O 1
ATOM 842 N N . VAL A 1 110 ? -10.149 4.296 -10.793 1.00 63.44 110 VAL A N 1
ATOM 843 C CA . VAL A 1 110 ? -10.855 3.181 -10.153 1.00 63.44 110 VAL A CA 1
ATOM 844 C C . VAL A 1 110 ? -12.000 2.766 -11.068 1.00 63.44 110 VAL A C 1
ATOM 846 O O . VAL A 1 110 ? -13.026 3.439 -11.119 1.00 63.44 110 VAL A O 1
ATOM 849 N N . THR A 1 111 ? -11.826 1.675 -11.813 1.00 53.28 111 THR A N 1
ATOM 850 C CA . THR A 1 111 ? -12.905 1.063 -12.598 1.00 53.28 111 THR A CA 1
ATOM 851 C C . THR A 1 111 ? -13.379 -0.212 -11.902 1.00 53.28 111 THR A C 1
ATOM 853 O O . THR A 1 111 ? -12.736 -1.254 -11.969 1.00 53.28 111 THR A O 1
ATOM 856 N N . GLY A 1 112 ? -14.506 -0.112 -11.192 1.00 50.50 112 GLY A N 1
ATOM 857 C CA . GLY A 1 112 ? -15.198 -1.260 -10.602 1.00 50.50 112 GLY A CA 1
ATOM 858 C C . GLY A 1 112 ? -15.635 -1.043 -9.155 1.00 50.50 112 GLY A C 1
ATOM 859 O O . GLY A 1 112 ? -14.818 -0.774 -8.277 1.00 50.50 112 GLY A O 1
ATOM 860 N N . ALA A 1 113 ? -16.937 -1.198 -8.910 1.00 44.22 113 ALA A N 1
ATOM 861 C CA . ALA A 1 113 ? -17.450 -1.562 -7.597 1.00 44.22 113 ALA A CA 1
ATOM 862 C C . ALA A 1 113 ? -17.374 -3.090 -7.480 1.00 44.22 113 ALA A C 1
ATOM 864 O O . ALA A 1 113 ? -17.751 -3.782 -8.427 1.00 44.22 113 ALA A O 1
ATOM 865 N N . ALA A 1 114 ? -16.922 -3.608 -6.334 1.00 41.00 114 ALA A N 1
ATOM 866 C CA . ALA A 1 114 ? -17.255 -4.980 -5.967 1.00 41.00 114 ALA A CA 1
ATOM 867 C C . ALA A 1 114 ? -18.777 -5.110 -6.008 1.00 41.00 114 ALA A C 1
ATOM 869 O O . ALA A 1 114 ? -19.474 -4.285 -5.407 1.00 41.00 114 ALA A O 1
ATOM 870 N N . ASP A 1 115 ? -19.297 -6.140 -6.671 1.00 42.06 115 ASP A N 1
ATOM 871 C CA . ASP A 1 115 ? -20.583 -6.664 -6.240 1.00 42.06 115 ASP A CA 1
ATOM 872 C C . ASP A 1 115 ? -20.436 -6.950 -4.729 1.00 42.06 115 ASP A C 1
ATOM 874 O O . ASP A 1 115 ? -19.522 -7.682 -4.347 1.00 42.06 115 ASP A O 1
ATOM 878 N N . PRO A 1 116 ? -21.257 -6.361 -3.839 1.00 42.97 116 PRO A N 1
ATOM 879 C CA . PRO A 1 116 ? -21.158 -6.594 -2.397 1.00 42.97 116 PRO A CA 1
ATOM 880 C C . PRO A 1 116 ? -21.298 -8.074 -2.004 1.00 42.97 116 PRO A C 1
ATOM 882 O O . PRO A 1 116 ? -21.046 -8.429 -0.851 1.00 42.97 116 PRO A O 1
ATOM 885 N N . SER A 1 117 ? -21.744 -8.923 -2.937 1.00 43.88 117 SER A N 1
ATOM 886 C CA . SER A 1 117 ? -21.854 -10.371 -2.784 1.00 43.88 117 SER A CA 1
ATOM 887 C C . SER A 1 117 ? -20.632 -11.166 -3.276 1.00 43.88 117 SER A C 1
ATOM 889 O O . SER A 1 117 ? -20.511 -12.341 -2.924 1.00 43.88 117 SER A O 1
ATOM 891 N N . GLU A 1 118 ? -19.692 -10.543 -3.997 1.00 42.28 118 GLU A N 1
ATOM 892 C CA . GLU A 1 118 ? -18.425 -11.153 -4.404 1.00 42.28 118 GLU A CA 1
ATOM 893 C C . GLU A 1 118 ? -17.287 -10.721 -3.468 1.00 42.28 118 GLU A C 1
ATOM 895 O O . GLU A 1 118 ? -17.046 -9.545 -3.189 1.00 42.28 118 GLU A O 1
ATOM 900 N N . VAL A 1 119 ? -16.562 -11.704 -2.941 1.00 43.38 119 VAL A N 1
ATOM 901 C CA . VAL A 1 119 ? -15.379 -11.474 -2.111 1.00 43.38 119 VAL A CA 1
ATOM 902 C C . VAL A 1 119 ? -14.259 -10.928 -3.003 1.00 43.38 119 VAL A C 1
ATOM 904 O O . VAL A 1 119 ? -13.503 -11.700 -3.576 1.00 43.38 119 VAL A O 1
ATOM 907 N N . GLY A 1 120 ? -14.149 -9.601 -3.108 1.00 50.41 120 GLY A N 1
ATOM 908 C CA . GLY A 1 120 ? -13.009 -8.922 -3.736 1.00 50.41 120 GLY A CA 1
ATOM 909 C C . GLY A 1 120 ? -13.421 -7.762 -4.639 1.00 50.41 120 GLY A C 1
ATOM 910 O O . GLY A 1 120 ? -14.033 -7.958 -5.681 1.00 50.41 120 GLY A O 1
ATOM 911 N N . ALA A 1 121 ? -13.048 -6.534 -4.269 1.00 52.81 121 ALA A N 1
ATOM 912 C CA . ALA A 1 121 ? -13.108 -5.414 -5.203 1.00 52.81 121 ALA A CA 1
ATOM 913 C C . ALA A 1 121 ? -11.883 -5.504 -6.116 1.00 52.81 121 ALA A C 1
ATOM 915 O O . ALA A 1 121 ? -10.749 -5.364 -5.652 1.00 52.81 121 ALA A O 1
ATOM 916 N N . THR A 1 122 ? -12.099 -5.728 -7.409 1.00 57.31 122 THR A N 1
ATOM 917 C CA . THR A 1 122 ? -11.028 -5.559 -8.396 1.00 57.31 122 THR A CA 1
ATOM 918 C C . THR A 1 122 ? -10.949 -4.079 -8.752 1.00 57.31 122 THR A C 1
ATOM 920 O O . THR A 1 122 ? -11.919 -3.510 -9.244 1.00 57.31 122 THR A O 1
ATOM 923 N N . LEU A 1 123 ? -9.806 -3.449 -8.482 1.00 61.81 123 LEU A N 1
ATOM 924 C CA . LEU A 1 123 ? -9.508 -2.084 -8.901 1.00 61.81 123 LEU A CA 1
ATOM 925 C C . LEU A 1 123 ? -8.514 -2.116 -10.062 1.00 61.81 123 LEU A C 1
ATOM 927 O O . LEU A 1 123 ? -7.348 -2.460 -9.886 1.00 61.81 123 LEU A O 1
ATOM 931 N N . VAL A 1 124 ? -8.910 -1.690 -11.257 1.00 57.41 124 VAL A N 1
ATOM 932 C CA . VAL A 1 124 ? -7.941 -1.582 -12.360 1.00 57.41 124 VAL A CA 1
ATOM 933 C C . VAL A 1 124 ? -7.250 -0.222 -12.323 1.00 57.41 124 VAL A C 1
ATOM 935 O O . VAL A 1 124 ? -7.778 0.755 -12.835 1.00 57.41 124 VAL A O 1
ATOM 938 N N . GLY A 1 125 ? -6.053 -0.155 -11.738 1.00 58.31 125 GLY A N 1
ATOM 939 C CA . GLY A 1 125 ? -5.242 1.060 -11.702 1.00 58.31 125 GLY A CA 1
ATOM 940 C C . GLY A 1 125 ? -4.438 1.281 -12.986 1.00 58.31 125 GLY A C 1
ATOM 941 O O . GLY A 1 125 ? -3.357 0.729 -13.169 1.00 58.31 125 GLY A O 1
ATOM 942 N N . ILE A 1 126 ? -4.909 2.151 -13.877 1.00 57.12 126 ILE A N 1
ATOM 943 C CA . ILE A 1 126 ? -4.144 2.497 -15.087 1.00 57.12 126 ILE A CA 1
ATOM 944 C C . ILE A 1 126 ? -2.895 3.299 -14.705 1.00 57.12 126 ILE A C 1
ATOM 946 O O . ILE A 1 126 ? -2.994 4.467 -14.346 1.00 57.12 126 ILE A O 1
ATOM 950 N N . VAL A 1 127 ? -1.714 2.685 -14.814 1.00 60.12 127 VAL A N 1
ATOM 951 C CA . VAL A 1 127 ? -0.434 3.374 -14.624 1.00 60.12 127 VAL A CA 1
ATOM 952 C C . VAL A 1 127 ? 0.053 3.908 -15.956 1.00 60.12 127 VAL A C 1
ATOM 954 O O . VAL A 1 127 ? 0.638 3.199 -16.760 1.00 60.12 127 VAL A O 1
ATOM 957 N N . THR A 1 128 ? -0.142 5.197 -16.189 1.00 59.88 128 THR A N 1
ATOM 958 C CA . THR A 1 128 ? 0.360 5.827 -17.411 1.00 59.88 128 THR A CA 1
ATOM 959 C C . THR A 1 128 ? 1.878 6.015 -17.348 1.00 59.88 128 THR A C 1
ATOM 961 O O . THR A 1 128 ? 2.398 6.534 -16.354 1.00 59.88 128 THR A O 1
ATOM 964 N N . VAL A 1 129 ? 2.577 5.684 -18.437 1.00 58.53 129 VAL A N 1
ATOM 965 C CA . VAL A 1 129 ? 4.037 5.837 -18.619 1.00 58.53 129 VAL A CA 1
ATOM 966 C C . VAL A 1 129 ? 4.557 7.223 -18.220 1.00 58.53 129 VAL A C 1
ATOM 968 O O . VAL A 1 129 ? 5.583 7.307 -17.544 1.00 58.53 129 VAL A O 1
ATOM 971 N N . GLY A 1 130 ? 3.820 8.294 -18.534 1.00 62.44 130 GLY A N 1
ATOM 972 C CA . GLY A 1 130 ? 4.215 9.670 -18.200 1.00 62.44 130 GLY A CA 1
ATOM 973 C C . GLY A 1 130 ? 4.438 9.913 -16.700 1.00 62.44 130 GLY A C 1
ATOM 974 O O . GLY A 1 130 ? 5.286 10.708 -16.308 1.00 62.44 130 GLY A O 1
ATOM 975 N N . ALA A 1 131 ? 3.759 9.168 -15.822 1.00 69.50 131 ALA A N 1
ATOM 976 C CA . ALA A 1 131 ? 3.951 9.299 -14.377 1.00 69.50 131 ALA A CA 1
ATOM 977 C C . ALA A 1 131 ? 5.256 8.649 -13.873 1.00 69.50 131 ALA A C 1
ATOM 979 O O . ALA A 1 131 ? 5.711 8.946 -12.765 1.00 69.50 131 ALA A O 1
ATOM 980 N N . LEU A 1 132 ? 5.871 7.766 -14.666 1.00 72.69 132 LEU A N 1
ATOM 981 C CA . LEU A 1 132 ? 7.133 7.098 -14.340 1.00 72.69 132 LEU A CA 1
ATOM 982 C C . LEU A 1 132 ? 8.363 7.853 -14.861 1.00 72.69 132 LEU A C 1
ATOM 984 O O . LEU A 1 132 ? 9.472 7.556 -14.409 1.00 72.69 132 LEU A O 1
ATOM 988 N N . GLU A 1 133 ? 8.196 8.840 -15.746 1.00 74.75 133 GLU A N 1
ATOM 989 C CA . GLU A 1 133 ? 9.296 9.617 -16.342 1.00 74.75 133 GLU A CA 1
ATOM 990 C C . GLU A 1 133 ? 10.292 10.175 -15.307 1.00 74.75 133 GLU A C 1
ATOM 992 O O . GLU A 1 133 ? 11.494 9.927 -15.461 1.00 74.75 133 GLU A O 1
ATOM 997 N N . PRO A 1 134 ? 9.866 10.807 -14.187 1.00 76.81 134 PRO A N 1
ATOM 998 C CA . PRO A 1 134 ? 10.809 11.352 -13.204 1.00 76.81 134 PRO A CA 1
ATOM 999 C C . PRO A 1 134 ? 11.698 10.284 -12.550 1.00 76.81 134 PRO A C 1
ATOM 1001 O O . PRO A 1 134 ? 12.776 10.583 -12.037 1.00 76.81 134 PRO A O 1
ATOM 1004 N N . LEU A 1 135 ? 11.244 9.028 -12.544 1.00 78.81 135 LEU A N 1
ATOM 1005 C CA . LEU A 1 135 ? 11.948 7.896 -11.944 1.00 78.81 135 LEU A CA 1
ATOM 1006 C C . LEU A 1 135 ? 12.882 7.199 -12.938 1.00 78.81 135 LEU A C 1
ATOM 1008 O O . LEU A 1 135 ? 13.817 6.518 -12.515 1.00 78.81 135 LEU A O 1
ATOM 1012 N N . CYS A 1 136 ? 12.651 7.382 -14.239 1.00 74.06 136 CYS A N 1
ATOM 1013 C CA . CYS A 1 136 ? 13.421 6.749 -15.309 1.00 74.06 136 CYS A CA 1
ATOM 1014 C C . CYS A 1 136 ? 14.745 7.467 -15.615 1.00 74.06 136 CYS A C 1
ATOM 1016 O O . CYS A 1 136 ? 15.623 6.884 -16.252 1.00 74.06 136 CYS A O 1
ATOM 1018 N N . ALA A 1 137 ? 14.955 8.677 -15.078 1.00 74.12 137 ALA A N 1
ATOM 1019 C CA . ALA A 1 137 ? 16.215 9.419 -15.196 1.00 74.12 137 ALA A CA 1
ATOM 1020 C C . ALA A 1 137 ? 17.435 8.645 -14.644 1.00 74.12 137 ALA A C 1
ATOM 1022 O O . ALA A 1 137 ? 18.577 8.867 -15.056 1.00 74.12 137 ALA A O 1
ATOM 1023 N N . ALA A 1 138 ? 17.218 7.700 -13.725 1.00 78.44 138 ALA A N 1
ATOM 1024 C CA . ALA A 1 138 ? 18.262 6.852 -13.169 1.00 78.44 138 ALA A CA 1
ATOM 1025 C C . ALA A 1 138 ? 17.979 5.367 -13.426 1.00 78.44 138 ALA A C 1
ATOM 1027 O O . ALA A 1 138 ? 16.895 4.861 -13.154 1.00 78.44 138 ALA A O 1
ATOM 1028 N N . SER A 1 139 ? 19.002 4.626 -13.864 1.00 83.69 139 SER A N 1
ATOM 1029 C CA . SER A 1 139 ? 18.929 3.164 -13.871 1.00 83.69 139 SER A CA 1
ATOM 1030 C C . SER A 1 139 ? 18.796 2.639 -12.441 1.00 83.69 139 SER A C 1
ATOM 1032 O O . SER A 1 139 ? 19.556 3.052 -11.551 1.00 83.69 139 SER A O 1
ATOM 1034 N N . GLY A 1 140 ? 17.913 1.674 -12.219 1.00 87.25 140 GLY A N 1
ATOM 1035 C CA . GLY A 1 140 ? 17.618 1.251 -10.862 1.00 87.25 140 GLY A CA 1
ATOM 1036 C C . GLY A 1 140 ? 16.380 0.389 -10.734 1.00 87.25 140 GLY A C 1
ATOM 1037 O O . GLY A 1 140 ? 15.737 0.027 -11.712 1.00 87.25 140 GLY A 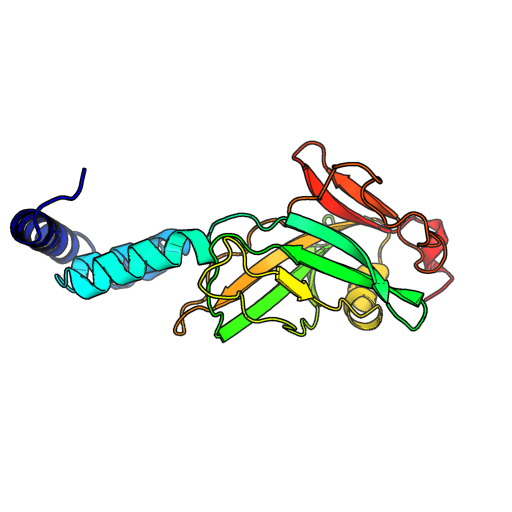O 1
ATOM 1038 N N . ALA A 1 141 ? 16.114 -0.030 -9.502 1.00 90.56 141 ALA A N 1
ATOM 1039 C CA . ALA A 1 141 ? 14.851 -0.658 -9.150 1.00 90.56 141 ALA A CA 1
ATOM 1040 C C . ALA A 1 141 ? 13.886 0.429 -8.670 1.00 90.56 141 ALA A C 1
ATOM 1042 O O . ALA A 1 141 ? 14.279 1.297 -7.889 1.00 90.56 141 ALA A O 1
ATOM 1043 N N . ILE A 1 142 ? 12.646 0.348 -9.122 1.00 90.94 142 ILE A N 1
ATOM 1044 C CA . ILE A 1 142 ? 11.520 1.148 -8.678 1.00 90.94 142 ILE A CA 1
ATOM 1045 C C . ILE A 1 142 ? 10.593 0.219 -7.906 1.00 90.94 142 ILE A C 1
ATOM 1047 O O . ILE A 1 142 ? 10.255 -0.884 -8.338 1.00 90.94 142 ILE A O 1
ATOM 1051 N N . ASP A 1 143 ? 10.235 0.676 -6.726 1.00 93.50 143 ASP A N 1
ATOM 1052 C CA . ASP A 1 143 ? 9.466 -0.024 -5.729 1.00 93.50 143 ASP A CA 1
ATOM 1053 C C . ASP A 1 143 ? 8.054 0.549 -5.706 1.00 93.50 143 ASP A C 1
ATOM 1055 O O . ASP A 1 143 ? 7.891 1.753 -5.528 1.00 93.50 143 ASP A O 1
ATOM 1059 N N . LEU A 1 144 ? 7.041 -0.312 -5.857 1.00 91.75 144 LEU A N 1
ATOM 1060 C CA . LEU A 1 144 ? 5.643 0.117 -5.853 1.00 91.75 144 LEU A CA 1
ATOM 1061 C C . LEU A 1 144 ? 4.934 -0.148 -4.525 1.00 91.75 144 LEU A C 1
ATOM 1063 O O . LEU A 1 144 ? 5.015 -1.241 -3.959 1.00 91.75 144 LEU A O 1
ATOM 1067 N N . ALA A 1 145 ? 4.226 0.861 -4.041 1.00 92.69 145 ALA A N 1
ATOM 1068 C CA . ALA A 1 145 ? 3.345 0.775 -2.891 1.00 92.69 145 ALA A CA 1
ATOM 1069 C C . ALA A 1 145 ? 1.989 1.407 -3.214 1.00 92.69 145 ALA A C 1
ATOM 1071 O O . ALA A 1 145 ? 1.869 2.179 -4.160 1.00 92.69 145 ALA A O 1
ATOM 1072 N N . ILE A 1 146 ? 0.980 1.093 -2.414 1.00 88.50 146 ILE A N 1
ATOM 1073 C CA . ILE A 1 146 ? -0.338 1.717 -2.454 1.00 88.50 146 ILE A CA 1
ATOM 1074 C C . ILE A 1 146 ? -0.552 2.522 -1.177 1.00 88.50 146 ILE A C 1
ATOM 1076 O O . ILE A 1 146 ? -0.203 2.060 -0.091 1.00 88.50 146 ILE A O 1
ATOM 1080 N N . ALA A 1 147 ? -1.157 3.695 -1.295 1.00 88.44 147 ALA A N 1
ATOM 1081 C CA . ALA A 1 147 ? -1.759 4.410 -0.181 1.00 88.44 147 ALA A CA 1
ATOM 1082 C C . ALA A 1 147 ? -3.257 4.550 -0.459 1.00 88.44 147 ALA A C 1
ATOM 1084 O O . ALA A 1 147 ? -3.666 4.843 -1.580 1.00 88.44 147 ALA A O 1
ATOM 1085 N N . ARG A 1 148 ? -4.080 4.307 0.559 1.00 86.00 148 ARG A N 1
ATOM 1086 C CA . ARG A 1 148 ? -5.543 4.304 0.445 1.00 86.00 148 ARG A CA 1
ATOM 1087 C C . ARG A 1 148 ? -6.126 5.268 1.459 1.00 86.00 148 ARG A C 1
ATOM 1089 O O . ARG A 1 148 ? -5.644 5.311 2.590 1.00 86.00 148 ARG A O 1
ATOM 1096 N N . THR A 1 149 ? -7.163 5.992 1.068 1.00 82.75 149 THR A N 1
ATOM 1097 C CA . THR A 1 149 ? -7.970 6.816 1.967 1.00 82.75 149 THR A CA 1
ATOM 1098 C C . THR A 1 149 ? -9.361 6.207 2.067 1.00 82.75 149 THR A C 1
ATOM 1100 O O . THR A 1 149 ? -9.993 5.952 1.042 1.00 82.75 149 THR A O 1
ATOM 1103 N N . VAL A 1 150 ? -9.815 5.946 3.292 1.00 79.00 150 VAL A N 1
ATOM 1104 C CA . VAL A 1 150 ? -11.153 5.409 3.579 1.00 79.00 150 VAL A CA 1
ATOM 1105 C C . VAL A 1 150 ? -11.803 6.261 4.658 1.00 79.00 150 VAL A C 1
ATOM 1107 O O . VAL A 1 150 ? -11.235 6.439 5.741 1.00 79.00 150 VAL A O 1
ATOM 1110 N N . ASP A 1 151 ? -12.989 6.785 4.366 1.00 75.31 151 ASP A N 1
ATOM 1111 C CA . ASP A 1 151 ? -13.731 7.717 5.209 1.00 75.31 151 ASP A CA 1
ATOM 1112 C C . ASP A 1 151 ? -12.853 8.876 5.733 1.00 75.31 151 ASP A C 1
ATOM 1114 O O . ASP A 1 151 ? -12.819 9.166 6.934 1.00 75.31 151 ASP A O 1
ATOM 1118 N N . GLY A 1 152 ? -12.063 9.486 4.847 1.00 77.00 152 GLY A N 1
ATOM 1119 C CA . GLY A 1 152 ? -11.146 10.595 5.125 1.00 77.00 152 GLY A CA 1
ATOM 1120 C C . GLY A 1 152 ? -9.826 10.208 5.804 1.00 77.00 152 GLY A C 1
ATOM 1121 O O . GLY A 1 152 ? -8.992 11.080 6.043 1.00 77.00 152 GLY A O 1
ATOM 1122 N N . HIS A 1 153 ? -9.598 8.926 6.107 1.00 76.94 153 HIS A N 1
ATOM 1123 C CA . HIS A 1 153 ? -8.392 8.463 6.800 1.00 76.94 153 HIS A CA 1
ATOM 1124 C C . HIS A 1 153 ? -7.408 7.825 5.824 1.00 76.94 153 HIS A C 1
ATOM 1126 O O . HIS A 1 153 ? -7.683 6.764 5.261 1.00 76.94 153 HIS A O 1
ATOM 1132 N N . ARG A 1 154 ? -6.237 8.449 5.656 1.00 82.69 154 ARG A N 1
ATOM 1133 C CA . ARG A 1 154 ? -5.152 7.915 4.824 1.00 82.69 154 ARG A CA 1
ATOM 1134 C C . ARG A 1 154 ? -4.373 6.838 5.585 1.00 82.69 154 ARG A C 1
ATOM 1136 O O . ARG A 1 154 ? -3.769 7.111 6.620 1.00 82.69 154 ARG A O 1
ATOM 1143 N N . GLY A 1 155 ? -4.379 5.619 5.058 1.00 81.31 155 GLY A N 1
ATOM 1144 C CA . GLY A 1 155 ? -3.557 4.507 5.528 1.00 81.31 155 GLY A CA 1
ATOM 1145 C C . GLY A 1 155 ? -2.079 4.658 5.144 1.00 81.31 155 GLY A C 1
ATOM 1146 O O . GLY A 1 155 ? -1.715 5.538 4.359 1.00 81.31 155 GLY A O 1
ATOM 1147 N N . PRO A 1 156 ? -1.199 3.801 5.686 1.00 85.94 156 PRO A N 1
ATOM 1148 C CA . PRO A 1 156 ? 0.211 3.801 5.333 1.00 85.94 156 PRO A CA 1
ATOM 1149 C C . PRO A 1 156 ? 0.415 3.310 3.900 1.00 85.94 156 PRO A C 1
ATOM 1151 O O . PRO A 1 156 ? -0.455 2.683 3.296 1.00 85.94 156 PRO A O 1
ATOM 1154 N N . GLU A 1 157 ? 1.621 3.532 3.394 1.00 90.31 157 GLU A N 1
ATOM 1155 C CA . GLU A 1 157 ? 2.064 2.908 2.156 1.00 90.31 157 GLU A CA 1
ATOM 1156 C C . GLU A 1 157 ? 2.321 1.416 2.372 1.00 90.31 157 GLU A C 1
ATOM 1158 O O . GLU A 1 157 ? 3.173 1.021 3.172 1.00 90.31 157 GLU A O 1
ATOM 1163 N N . VAL A 1 158 ? 1.584 0.585 1.639 1.00 90.31 158 VAL A N 1
ATOM 1164 C CA . VAL A 1 158 ? 1.697 -0.875 1.680 1.00 90.31 158 VAL A CA 1
ATOM 1165 C C . VAL A 1 158 ? 2.277 -1.371 0.361 1.00 90.31 158 VAL A C 1
ATOM 1167 O O . VAL A 1 158 ? 1.880 -0.919 -0.708 1.00 90.31 158 VAL A O 1
ATOM 1170 N N . ARG A 1 159 ? 3.241 -2.292 0.416 1.00 93.19 159 ARG A N 1
ATOM 1171 C CA . ARG A 1 159 ? 3.888 -2.849 -0.782 1.00 93.19 159 ARG A CA 1
ATOM 1172 C C . ARG A 1 159 ? 2.873 -3.616 -1.634 1.00 93.19 159 ARG A C 1
ATOM 1174 O O . ARG A 1 159 ? 2.122 -4.427 -1.099 1.00 93.19 159 ARG A O 1
ATOM 1181 N N . LEU A 1 160 ? 2.893 -3.392 -2.948 1.00 90.56 160 LEU A N 1
ATOM 1182 C CA . LEU A 1 160 ? 2.110 -4.200 -3.886 1.00 90.56 160 LEU A CA 1
ATOM 1183 C C . LEU A 1 160 ? 2.722 -5.605 -3.978 1.00 90.56 160 LEU A C 1
ATOM 1185 O O . LEU A 1 160 ? 3.926 -5.724 -4.221 1.00 90.56 160 LEU A O 1
ATOM 1189 N N . GLN A 1 161 ? 1.918 -6.654 -3.809 1.00 91.69 161 GLN A N 1
ATOM 1190 C CA . GLN A 1 161 ? 2.333 -8.032 -4.077 1.00 91.69 161 GLN A CA 1
ATOM 1191 C C . GLN A 1 161 ? 2.242 -8.319 -5.571 1.00 91.69 161 GLN A C 1
ATOM 1193 O O . GLN A 1 161 ? 1.330 -7.858 -6.242 1.00 91.69 161 GLN A O 1
ATOM 1198 N N . ALA A 1 162 ? 3.176 -9.089 -6.104 1.00 87.81 162 ALA A N 1
ATOM 1199 C CA . ALA A 1 162 ? 3.102 -9.601 -7.460 1.00 87.81 162 ALA A CA 1
ATOM 1200 C C . ALA A 1 162 ? 2.121 -10.782 -7.536 1.00 87.81 162 ALA A C 1
ATOM 1202 O O . ALA A 1 162 ? 2.198 -11.698 -6.717 1.00 87.81 162 ALA A O 1
ATOM 1203 N N . ARG A 1 163 ? 1.246 -10.814 -8.546 1.00 85.25 163 ARG A N 1
ATOM 1204 C CA . ARG A 1 163 ? 0.505 -12.030 -8.915 1.00 85.25 163 ARG A CA 1
ATOM 1205 C C . ARG A 1 163 ? 1.457 -13.011 -9.612 1.00 85.25 163 ARG A C 1
ATOM 1207 O O . ARG A 1 163 ? 2.161 -12.620 -10.538 1.00 85.25 163 ARG A O 1
ATOM 1214 N N . ILE A 1 164 ? 1.502 -14.268 -9.159 1.00 72.50 164 ILE A N 1
ATOM 1215 C CA . ILE A 1 164 ? 2.474 -15.281 -9.638 1.00 72.50 164 ILE A CA 1
ATOM 1216 C C . ILE A 1 164 ? 1.788 -16.495 -10.319 1.00 72.50 164 ILE A C 1
ATOM 1218 O O . ILE A 1 164 ? 2.466 -17.377 -10.837 1.00 72.50 164 ILE A O 1
ATOM 1222 N N . GLU A 1 165 ? 0.455 -16.563 -10.387 1.00 58.12 165 GLU A N 1
ATOM 1223 C CA . GLU A 1 165 ? -0.248 -17.764 -10.876 1.00 58.12 165 GLU A CA 1
ATOM 1224 C C . GLU A 1 165 ? -0.375 -17.882 -12.409 1.00 58.12 165 GLU A C 1
ATOM 1226 O O . GLU A 1 165 ? -0.676 -16.916 -13.102 1.00 58.12 165 GLU A O 1
ATOM 1231 N N . GLY A 1 166 ? -0.216 -19.117 -12.913 1.00 47.22 166 GLY A N 1
ATOM 1232 C CA . GLY A 1 166 ? -0.820 -19.649 -14.149 1.00 47.22 166 GLY A CA 1
ATOM 1233 C C . GLY A 1 166 ? -0.262 -19.187 -15.501 1.00 47.22 166 GLY A C 1
ATOM 1234 O O . GLY A 1 166 ? -0.022 -20.027 -16.365 1.00 47.22 166 GLY A O 1
ATOM 1235 N N . SER A 1 167 ? -0.028 -17.889 -15.688 1.00 42.94 167 SER A N 1
ATOM 1236 C CA . SER A 1 167 ? 0.378 -17.283 -16.972 1.00 42.94 167 SER A CA 1
ATOM 1237 C C . SER A 1 167 ? 1.640 -16.418 -16.879 1.00 42.94 167 SER A C 1
ATOM 1239 O O . SER A 1 167 ? 2.097 -15.873 -17.878 1.00 42.94 167 SER A O 1
ATOM 1241 N N . GLY A 1 168 ? 2.262 -16.351 -15.699 1.00 51.31 168 GLY A N 1
ATOM 1242 C CA . GLY A 1 168 ? 3.388 -15.462 -15.423 1.00 51.31 168 GLY A CA 1
ATOM 1243 C C . GLY A 1 168 ? 2.928 -14.111 -14.871 1.00 51.31 168 GLY A C 1
ATOM 1244 O O . GLY A 1 168 ? 1.746 -13.797 -14.837 1.00 51.31 168 GLY A O 1
ATOM 1245 N N . LEU A 1 169 ? 3.887 -13.299 -14.418 1.00 55.38 169 LEU A N 1
ATOM 1246 C CA . LEU A 1 169 ? 3.667 -11.930 -13.910 1.00 55.38 169 LEU A CA 1
ATOM 1247 C C . LEU A 1 169 ? 3.011 -10.990 -14.954 1.00 55.38 169 LEU A C 1
ATOM 1249 O O . LEU A 1 169 ? 2.627 -9.867 -14.627 1.00 55.38 169 LEU A O 1
ATOM 1253 N N . PHE A 1 170 ? 2.947 -11.446 -16.204 1.00 58.56 170 PHE A N 1
ATOM 1254 C CA . PHE A 1 170 ? 2.588 -10.706 -17.399 1.00 58.56 170 PHE A CA 1
ATOM 1255 C C . PHE A 1 170 ? 1.494 -11.448 -18.151 1.00 58.56 170 PHE A C 1
ATOM 1257 O O . PHE A 1 170 ? 1.501 -12.679 -18.205 1.00 58.56 170 PHE A O 1
ATOM 1264 N N . ASP A 1 171 ? 0.614 -10.691 -18.789 1.00 54.38 171 ASP A N 1
ATOM 1265 C CA . ASP A 1 171 ? -0.144 -11.212 -19.917 1.00 54.38 171 ASP A CA 1
ATOM 1266 C C . ASP A 1 171 ? 0.850 -11.607 -21.040 1.00 54.38 171 ASP A C 1
ATOM 1268 O O . ASP A 1 171 ? 1.730 -10.805 -21.370 1.00 54.38 171 ASP A O 1
ATOM 1272 N N . PRO A 1 172 ? 0.808 -12.833 -21.594 1.00 45.72 172 PRO A N 1
ATOM 1273 C CA . PRO A 1 172 ? 1.719 -13.274 -22.656 1.00 45.72 172 PRO A CA 1
ATOM 1274 C C . PRO A 1 172 ? 1.678 -12.419 -23.937 1.00 45.72 172 PRO A C 1
ATOM 1276 O O . PRO A 1 172 ? 2.583 -12.550 -24.760 1.00 45.72 172 PRO A O 1
ATOM 1279 N N . GLU A 1 173 ? 0.680 -11.547 -24.106 1.00 46.12 173 GLU A N 1
ATOM 1280 C CA . GLU A 1 173 ? 0.595 -10.586 -25.218 1.00 46.12 173 GLU A CA 1
ATOM 1281 C C . GLU A 1 173 ? 1.358 -9.267 -24.965 1.00 46.12 173 GLU A C 1
ATOM 1283 O O . GLU A 1 173 ? 1.466 -8.431 -25.864 1.00 46.12 173 GLU A O 1
ATOM 1288 N N . VAL A 1 174 ? 1.928 -9.068 -23.768 1.00 49.53 174 VAL A N 1
ATOM 1289 C CA . VAL A 1 174 ? 2.727 -7.877 -23.441 1.00 49.53 174 VAL A CA 1
ATOM 1290 C C . VAL A 1 174 ? 4.118 -7.976 -24.061 1.00 49.53 174 VAL A C 1
ATOM 1292 O O . VAL A 1 174 ? 4.948 -8.758 -23.595 1.00 49.53 174 VAL A O 1
ATOM 1295 N N . ASP A 1 175 ? 4.414 -7.133 -25.055 1.00 48.91 175 ASP A N 1
ATOM 1296 C CA . ASP A 1 175 ? 5.789 -6.932 -25.518 1.00 48.91 175 ASP A CA 1
ATOM 1297 C C . ASP A 1 175 ? 6.608 -6.241 -24.405 1.00 48.91 175 ASP A C 1
ATOM 1299 O O . ASP A 1 175 ? 6.341 -5.082 -24.061 1.00 48.91 175 ASP A O 1
ATOM 1303 N N . PRO A 1 176 ? 7.614 -6.914 -23.813 1.00 50.59 176 PRO A N 1
ATOM 1304 C CA . PRO A 1 176 ? 8.456 -6.325 -22.779 1.00 50.59 176 PRO A CA 1
ATOM 1305 C C . PRO A 1 176 ? 9.319 -5.152 -23.279 1.00 50.59 176 PRO A C 1
ATOM 1307 O O . PRO A 1 176 ? 9.979 -4.524 -22.451 1.00 50.59 176 PRO A O 1
ATOM 1310 N N . GLU A 1 177 ? 9.352 -4.859 -24.586 1.00 47.88 177 GLU A N 1
ATOM 1311 C CA . GLU A 1 177 ? 10.106 -3.747 -25.179 1.00 47.88 177 GLU A CA 1
ATOM 1312 C C . GLU A 1 177 ? 9.322 -2.423 -25.270 1.00 47.88 177 GLU A C 1
ATOM 1314 O O . GLU A 1 177 ? 9.950 -1.371 -25.407 1.00 47.88 177 GLU A O 1
ATOM 1319 N N . LEU A 1 178 ? 7.987 -2.427 -25.111 1.00 47.03 178 LEU A N 1
ATOM 1320 C CA . LEU A 1 178 ? 7.149 -1.208 -25.153 1.00 47.03 178 LEU A CA 1
ATOM 1321 C C . LEU A 1 178 ? 7.457 -0.219 -24.018 1.00 47.03 178 LEU A C 1
ATOM 1323 O O . LEU A 1 178 ? 7.185 0.977 -24.116 1.00 47.03 178 LEU A O 1
ATOM 1327 N N . PHE A 1 179 ? 8.084 -0.701 -22.949 1.00 55.91 179 PHE A N 1
ATOM 1328 C CA . PHE A 1 179 ? 8.633 0.126 -21.894 1.00 55.91 179 PHE A CA 1
ATOM 1329 C C . PHE A 1 179 ? 10.060 -0.328 -21.636 1.00 55.91 179 PHE A C 1
ATOM 1331 O O . PHE A 1 179 ? 10.344 -1.507 -21.462 1.00 55.91 179 PHE A O 1
ATOM 1338 N N . SER A 1 180 ? 10.985 0.616 -21.548 1.00 60.50 180 SER A N 1
ATOM 1339 C CA . SER A 1 180 ? 12.408 0.313 -21.441 1.00 60.50 180 SER A CA 1
ATOM 1340 C C . SER A 1 180 ? 12.810 -0.348 -20.107 1.00 60.50 180 SER A C 1
ATOM 1342 O O . SER A 1 180 ? 14.000 -0.491 -19.842 1.00 60.50 180 SER A O 1
ATOM 1344 N N . GLY A 1 181 ? 11.855 -0.756 -19.263 1.00 72.75 181 GLY A N 1
ATOM 1345 C CA . GLY A 1 181 ? 12.035 -1.381 -17.959 1.00 72.75 181 GLY A CA 1
ATOM 1346 C C . GLY A 1 181 ? 11.354 -2.745 -17.823 1.00 72.75 181 GLY A C 1
ATOM 1347 O O . GLY A 1 181 ? 10.301 -2.995 -18.388 1.00 72.75 181 GLY A O 1
ATOM 1348 N N . LYS A 1 182 ? 11.945 -3.629 -17.013 1.00 82.81 182 LYS A N 1
ATOM 1349 C CA . LYS A 1 182 ? 11.449 -4.990 -16.765 1.00 82.81 182 LYS A CA 1
ATOM 1350 C C . LYS A 1 182 ? 10.715 -5.078 -15.429 1.00 82.81 182 LYS A C 1
ATOM 1352 O O . LYS A 1 182 ? 11.338 -4.877 -14.383 1.00 82.81 182 LYS A O 1
ATOM 1357 N N . TRP A 1 183 ? 9.431 -5.420 -15.442 1.00 85.06 183 TRP A N 1
ATOM 1358 C CA . TRP A 1 183 ? 8.684 -5.746 -14.223 1.00 85.06 183 TRP A CA 1
ATOM 1359 C C . TRP A 1 183 ? 9.131 -7.094 -13.645 1.00 85.06 183 TRP A C 1
ATOM 1361 O O . TRP A 1 183 ? 9.517 -8.009 -14.375 1.00 85.06 183 TRP A O 1
ATOM 1371 N N . TYR A 1 184 ? 9.159 -7.210 -12.321 1.00 85.88 184 TYR A N 1
ATOM 1372 C CA . TYR A 1 184 ? 9.582 -8.429 -11.639 1.00 85.88 184 TYR A CA 1
ATOM 1373 C C . TYR A 1 184 ? 9.022 -8.506 -10.216 1.00 85.88 184 TYR A C 1
ATOM 1375 O O . TYR A 1 184 ? 8.761 -7.484 -9.579 1.00 85.88 184 TYR A O 1
ATOM 1383 N N . ALA A 1 185 ? 8.896 -9.730 -9.703 1.00 89.62 185 ALA A N 1
ATOM 1384 C CA . ALA A 1 185 ? 8.659 -9.979 -8.287 1.00 89.62 185 ALA A CA 1
ATOM 1385 C C . ALA A 1 185 ? 9.994 -9.984 -7.520 1.00 89.62 185 ALA A C 1
ATOM 1387 O O . ALA A 1 185 ? 10.959 -10.630 -7.938 1.00 89.62 185 ALA A O 1
ATOM 1388 N N . THR A 1 186 ? 10.075 -9.276 -6.392 1.00 88.56 186 THR A N 1
ATOM 1389 C CA . THR A 1 186 ? 11.227 -9.369 -5.482 1.00 88.56 186 THR A CA 1
ATOM 1390 C C . THR A 1 186 ? 11.229 -10.718 -4.747 1.00 88.56 186 THR A C 1
ATOM 1392 O O . THR A 1 186 ? 10.209 -11.404 -4.730 1.00 88.56 186 THR A O 1
ATOM 1395 N N . PRO A 1 187 ? 12.326 -11.106 -4.062 1.00 88.25 187 PRO A N 1
ATOM 1396 C CA . PRO A 1 187 ? 12.353 -12.335 -3.257 1.00 88.25 187 PRO A CA 1
ATOM 1397 C C . PRO A 1 187 ? 11.269 -12.418 -2.170 1.00 88.25 187 PRO A C 1
ATOM 1399 O O . PRO A 1 187 ? 10.935 -13.503 -1.715 1.00 88.25 187 PRO A O 1
ATOM 1402 N N . GLN A 1 188 ? 10.729 -11.275 -1.743 1.00 88.88 188 GLN A N 1
ATOM 1403 C CA . GLN A 1 188 ? 9.633 -11.175 -0.775 1.00 88.88 188 GLN A CA 1
ATOM 1404 C C . GLN A 1 188 ? 8.245 -11.200 -1.435 1.00 88.88 188 GLN A C 1
ATOM 1406 O O . GLN A 1 188 ? 7.261 -10.972 -0.745 1.00 88.88 188 GLN A O 1
ATOM 1411 N N . GLY A 1 189 ? 8.164 -11.405 -2.753 1.00 88.81 189 GLY A N 1
ATOM 1412 C CA . GLY A 1 189 ? 6.907 -11.424 -3.503 1.00 88.81 189 GLY A CA 1
ATOM 1413 C C . GLY A 1 189 ? 6.376 -10.050 -3.918 1.00 88.81 189 GLY A C 1
ATOM 1414 O O . GLY A 1 189 ? 5.306 -9.977 -4.506 1.00 88.81 189 GLY A O 1
ATOM 1415 N N . ASN A 1 190 ? 7.101 -8.952 -3.676 1.00 93.12 190 ASN A N 1
ATOM 1416 C CA . ASN A 1 190 ? 6.606 -7.613 -4.018 1.00 93.12 190 ASN A CA 1
ATOM 1417 C C . ASN A 1 190 ? 6.793 -7.294 -5.505 1.00 93.12 190 ASN A C 1
ATOM 1419 O O . ASN A 1 190 ? 7.823 -7.640 -6.081 1.00 93.12 190 ASN A O 1
ATOM 1423 N N . LEU A 1 191 ? 5.867 -6.544 -6.098 1.00 90.62 191 LEU A N 1
ATOM 1424 C CA . LEU A 1 191 ? 6.005 -6.027 -7.456 1.00 90.62 191 LEU A CA 1
ATOM 1425 C C . LEU A 1 191 ? 6.995 -4.850 -7.499 1.00 90.62 191 LEU A C 1
ATOM 1427 O O . LEU A 1 191 ? 6.878 -3.867 -6.757 1.00 90.62 191 LEU A O 1
ATOM 1431 N N . SER A 1 192 ? 7.961 -4.939 -8.410 1.00 90.75 192 SER A N 1
ATOM 1432 C CA . SER A 1 192 ? 8.941 -3.892 -8.689 1.00 90.75 192 SER A CA 1
ATOM 1433 C C . SER A 1 192 ? 9.193 -3.772 -10.195 1.00 90.75 192 SER A C 1
ATOM 1435 O O . SER A 1 192 ? 8.994 -4.710 -10.964 1.00 90.75 192 SER A O 1
ATOM 1437 N N . LEU A 1 193 ? 9.699 -2.615 -10.610 1.00 87.94 193 LEU A N 1
ATOM 1438 C CA . LEU A 1 193 ? 10.120 -2.322 -11.980 1.00 87.94 193 LEU A CA 1
ATOM 1439 C C . LEU A 1 193 ? 11.634 -2.106 -12.010 1.00 87.94 193 LEU A C 1
ATOM 1441 O O . LEU A 1 193 ? 12.199 -1.450 -11.138 1.00 87.94 193 LEU A O 1
ATOM 1445 N N . ARG A 1 194 ? 12.333 -2.678 -12.987 1.00 88.56 194 ARG A N 1
ATOM 1446 C CA . ARG A 1 194 ? 13.777 -2.512 -13.170 1.00 88.56 194 ARG A CA 1
ATOM 1447 C C . ARG A 1 194 ? 14.042 -1.678 -14.413 1.00 88.56 194 ARG A C 1
ATOM 1449 O O . ARG A 1 194 ? 13.812 -2.162 -15.511 1.00 88.56 194 ARG A O 1
ATOM 1456 N N . ILE A 1 195 ? 14.625 -0.496 -14.244 1.00 83.81 195 ILE A N 1
ATOM 1457 C CA . ILE A 1 195 ? 15.135 0.326 -15.345 1.00 83.81 195 ILE A CA 1
ATOM 1458 C C . ILE A 1 195 ? 16.586 -0.104 -15.656 1.00 83.81 195 ILE A C 1
ATOM 1460 O O . ILE A 1 195 ? 17.471 0.060 -14.803 1.00 83.81 195 ILE A O 1
ATOM 1464 N N . PRO A 1 196 ? 16.865 -0.702 -16.830 1.00 77.00 196 PRO A N 1
ATOM 1465 C CA . PRO A 1 196 ? 18.195 -1.043 -17.301 1.00 77.00 196 PRO A CA 1
ATOM 1466 C C . PRO A 1 196 ? 19.019 0.208 -17.576 1.00 77.00 196 PRO A C 1
ATOM 1468 O O . PRO A 1 196 ? 18.520 1.286 -17.877 1.00 77.00 196 PRO A O 1
ATOM 1471 N N . ARG A 1 197 ? 20.338 0.034 -17.557 1.00 70.00 197 ARG A N 1
ATOM 1472 C CA . ARG A 1 197 ? 21.286 1.115 -17.842 1.00 70.00 197 ARG A CA 1
ATOM 1473 C C . ARG A 1 197 ? 21.267 1.574 -19.308 1.00 70.00 197 ARG A C 1
ATOM 1475 O O . ARG A 1 197 ? 21.610 2.715 -19.575 1.00 70.00 197 ARG A O 1
ATOM 1482 N N . LYS A 1 198 ? 20.871 0.703 -20.247 1.00 59.56 198 LYS A N 1
ATOM 1483 C CA . LYS A 1 198 ? 20.814 1.007 -21.693 1.00 59.56 198 LYS A CA 1
ATOM 1484 C C . LYS A 1 198 ? 19.599 1.850 -22.101 1.00 59.56 198 LYS A C 1
ATOM 1486 O O . LYS A 1 198 ? 19.620 2.469 -23.153 1.00 59.56 198 LYS A O 1
ATOM 1491 N N . SER A 1 199 ? 18.584 1.902 -21.248 1.00 54.53 199 SER A N 1
ATOM 1492 C CA . SER A 1 199 ? 17.295 2.553 -21.490 1.00 54.53 199 SER A CA 1
ATOM 1493 C C . SER A 1 199 ? 17.303 4.072 -21.315 1.00 54.53 199 SER A C 1
ATOM 1495 O O . SER A 1 199 ? 16.323 4.737 -21.619 1.00 54.53 199 SER A O 1
ATOM 1497 N N . GLN A 1 200 ? 18.418 4.635 -20.842 1.00 51.56 200 GLN A N 1
ATOM 1498 C CA . GLN A 1 200 ? 18.575 6.073 -20.605 1.00 51.56 200 GLN A CA 1
ATOM 1499 C C . GLN A 1 200 ? 18.670 6.906 -21.897 1.00 51.56 200 GLN A C 1
ATOM 1501 O O . GLN A 1 200 ? 18.739 8.124 -21.816 1.00 51.56 200 GLN A O 1
ATOM 1506 N N . ALA A 1 201 ? 18.707 6.265 -23.071 1.00 41.56 201 ALA A N 1
ATOM 1507 C CA . ALA A 1 201 ? 18.825 6.928 -24.370 1.00 41.56 201 ALA A CA 1
ATOM 1508 C C . ALA A 1 201 ? 17.488 7.071 -25.130 1.00 41.56 201 ALA A C 1
ATOM 1510 O O . ALA A 1 201 ? 17.507 7.566 -26.252 1.00 41.56 201 ALA A O 1
ATOM 1511 N N . ALA A 1 202 ? 16.364 6.608 -24.564 1.00 43.69 202 ALA A N 1
ATOM 1512 C CA . ALA A 1 202 ? 15.076 6.491 -25.265 1.00 43.69 202 ALA A CA 1
ATOM 1513 C C . ALA A 1 202 ? 13.887 7.182 -24.560 1.00 43.69 202 ALA A C 1
ATOM 1515 O O . ALA A 1 202 ? 12.745 6.905 -24.914 1.00 43.69 202 ALA A O 1
ATOM 1516 N N . PHE A 1 203 ? 14.151 8.050 -23.578 1.00 45.06 203 PHE A N 1
ATOM 1517 C CA . PHE A 1 203 ? 13.155 8.938 -22.967 1.00 45.06 203 PHE A CA 1
ATOM 1518 C C . PHE A 1 203 ? 13.454 10.387 -23.339 1.00 45.06 203 PHE A C 1
ATOM 1520 O O . PHE A 1 203 ? 14.659 10.738 -23.337 1.00 45.06 203 PHE A O 1
#

Foldseek 3Di:
DDDDPVVVLVVLVVQLVVCVVPPDPVCLVVDDLLCSQVSVLSVVSDPVSNVVNVLCSLQQAPAWEWAWEADPVLFIWIKTKGARQDDFPDKWKWKAFPPPRDIFTFAFDFDFRPPSPDGITTGTGGGGPVRCVVVLLDFGKIFIWMWTHDPNRIHDTHFHFQDQDDCGSYDPPRDCVSAQWDWDQDPVRGIMIGRDPVCNVPD

Secondary structure (DSSP, 8-state):
----HHHHHHHHHHHHHHHHHH--HHHHTTS-TTTHHHHHHHHH--HHHHHHHHHHHHHHHSPPEEEEEE-TTS-EEEEEEETTS---SEEEEEEEETTT--EEEEP-----PPPTTSS-EEEEE---GGGGHHHHTS-EEEEEEEEEEETTEEPPPEEPEEP-SSS-SB-TT--TTSSSSEEEE-TTSBEEEEE-GGGGG--

Radius of gyration: 20.36 Å; chains: 1; bounding box: 43×35×59 Å

Organism: NCBI:txid2708133